Protein AF-A0A133V991-F1 (afdb_monomer_lite)

Sequence (229 aa):
MLETLQKKKSTSILLALLEDSRHVRELQSEVGGSASTIGSRIREMKEKGLVSEETEKNWPYKKIIKLTNRGRDVAEVLSGLSGFARKRKITLMSFKERMKWPLVLVHRLKEVDGATRMQKLLFLLKRKFGVEVPYNFSPYKYGPFCKNLARDMACLVTAGLTDNTEESYILTSEGEEMAEEIFENLSKKVREAIGSLEKFNKMELRRLLNLVYTQFPEESKGSREIPNR

Structure (mmCIF, N/CA/C/O backbone):
data_AF-A0A133V991-F1
#
_entry.id   AF-A0A133V991-F1
#
loop_
_atom_site.group_PDB
_atom_site.id
_atom_site.type_symbol
_atom_site.label_atom_id
_atom_site.label_alt_id
_atom_site.label_comp_id
_atom_site.label_asym_id
_atom_site.label_entity_id
_atom_site.label_seq_id
_atom_site.pdbx_PDB_ins_code
_atom_site.Cartn_x
_atom_site.Cartn_y
_atom_site.Cartn_z
_atom_site.occupancy
_atom_site.B_iso_or_equiv
_atom_site.auth_seq_id
_atom_site.auth_comp_id
_atom_site.auth_asym_id
_atom_site.auth_atom_id
_atom_site.pdbx_PDB_model_num
ATOM 1 N N . MET A 1 1 ? -12.248 12.935 29.992 1.00 61.69 1 MET A N 1
ATOM 2 C CA . MET A 1 1 ? -12.881 12.231 28.851 1.00 61.69 1 MET A CA 1
ATOM 3 C C . MET A 1 1 ? -11.829 11.876 27.811 1.00 61.69 1 MET A C 1
ATOM 5 O O . MET A 1 1 ? -11.622 10.693 27.595 1.00 61.69 1 MET A O 1
ATOM 9 N N . LEU A 1 2 ? -11.122 12.863 27.247 1.00 67.75 2 LEU A N 1
ATOM 10 C CA . LEU A 1 2 ? -9.995 12.646 26.325 1.00 67.75 2 LEU A CA 1
ATOM 11 C C . LEU A 1 2 ? -8.941 11.671 26.875 1.00 67.75 2 LEU A C 1
ATOM 13 O O . LEU A 1 2 ? -8.594 10.716 26.191 1.00 67.75 2 LEU A O 1
ATOM 17 N N . GLU A 1 3 ? -8.541 11.821 28.139 1.00 73.12 3 GLU A N 1
ATOM 18 C CA . GLU A 1 3 ? -7.593 10.905 28.800 1.00 73.12 3 GLU A CA 1
ATOM 19 C C . GLU A 1 3 ? -8.062 9.442 28.820 1.00 73.12 3 GLU A C 1
ATOM 21 O O . GLU A 1 3 ? -7.260 8.525 28.680 1.00 73.12 3 GLU A O 1
ATOM 26 N N . THR A 1 4 ? -9.368 9.196 28.974 1.00 76.38 4 THR A N 1
ATOM 27 C CA . THR A 1 4 ? -9.929 7.837 28.955 1.00 76.38 4 THR A CA 1
ATOM 28 C C . THR A 1 4 ? -9.876 7.252 27.545 1.00 76.38 4 THR A C 1
ATOM 30 O O . THR A 1 4 ? -9.588 6.068 27.393 1.00 76.38 4 THR A O 1
ATOM 33 N N . LEU A 1 5 ? -10.117 8.071 26.515 1.00 76.12 5 LEU A N 1
ATOM 34 C CA . LEU A 1 5 ? -10.132 7.657 25.107 1.00 76.12 5 LEU A CA 1
ATOM 35 C C . LEU A 1 5 ? -8.729 7.448 24.522 1.00 76.12 5 LEU A C 1
ATOM 37 O O . LEU A 1 5 ? -8.557 6.577 23.678 1.00 76.12 5 LEU A O 1
ATOM 41 N N . GLN A 1 6 ? -7.725 8.191 24.992 1.00 74.69 6 GLN A N 1
ATOM 42 C CA . GLN A 1 6 ? -6.326 8.029 24.572 1.00 74.69 6 GLN A CA 1
ATOM 43 C C . GLN A 1 6 ? -5.698 6.721 25.072 1.00 74.69 6 GLN A C 1
ATOM 45 O O . GLN A 1 6 ? -4.700 6.248 24.528 1.00 74.69 6 GLN A O 1
ATOM 50 N N . LYS A 1 7 ? -6.276 6.106 26.108 1.00 75.19 7 LYS A N 1
ATOM 51 C CA . LYS A 1 7 ? -5.784 4.836 26.633 1.00 75.19 7 LYS A CA 1
ATOM 52 C C . LYS A 1 7 ? -6.048 3.705 25.643 1.00 75.19 7 LYS A C 1
ATOM 54 O O . LYS A 1 7 ? -7.152 3.535 25.122 1.00 75.19 7 LYS A O 1
ATOM 59 N N . LYS A 1 8 ? -5.028 2.865 25.449 1.00 73.38 8 LYS A N 1
ATOM 60 C CA . LYS A 1 8 ? -5.094 1.678 24.588 1.00 73.38 8 LYS A CA 1
ATOM 61 C C . LYS A 1 8 ? -6.348 0.852 24.910 1.00 73.38 8 LYS A C 1
ATOM 63 O O . LYS A 1 8 ? -6.655 0.630 26.085 1.00 73.38 8 LYS A O 1
ATOM 68 N N . LYS A 1 9 ? -7.026 0.389 23.853 1.00 79.19 9 LYS A N 1
ATOM 69 C CA . LYS A 1 9 ? -8.272 -0.406 23.858 1.00 79.19 9 LYS A CA 1
ATOM 70 C C . LYS A 1 9 ? -9.560 0.339 24.230 1.00 79.19 9 LYS A C 1
ATOM 72 O O . LYS A 1 9 ? -10.631 -0.227 24.034 1.00 79.19 9 LYS A O 1
ATOM 77 N N . SER A 1 10 ? -9.503 1.594 24.682 1.00 84.56 10 SER A N 1
ATOM 78 C CA . SER A 1 10 ? -10.716 2.334 25.046 1.00 84.56 10 SER A CA 1
ATOM 79 C C . SER A 1 10 ? -11.622 2.638 23.850 1.00 84.56 10 SER A C 1
ATOM 81 O O . SER A 1 10 ? -12.827 2.407 23.901 1.00 84.56 10 SER A O 1
ATOM 83 N N . THR A 1 11 ? -11.051 3.122 22.749 1.00 84.31 11 THR A N 1
ATOM 84 C CA . THR A 1 11 ? -11.808 3.408 21.521 1.00 84.31 11 THR A CA 1
ATOM 85 C C . THR A 1 11 ? -12.383 2.135 20.906 1.00 84.31 11 THR A C 1
ATOM 87 O O . THR A 1 11 ? -13.547 2.115 20.525 1.00 84.31 11 THR A O 1
ATOM 90 N N . SER A 1 12 ? -11.609 1.047 20.892 1.00 79.12 12 SER A N 1
ATOM 91 C CA . SER A 1 12 ? -12.047 -0.262 20.394 1.00 79.12 12 SER A CA 1
ATOM 92 C C . SER A 1 12 ? -13.262 -0.806 21.152 1.00 79.12 12 SER A C 1
ATOM 94 O O . SER A 1 12 ? -14.176 -1.326 20.524 1.00 79.12 12 SER A O 1
ATOM 96 N N . ILE A 1 13 ? -13.305 -0.648 22.481 1.00 87.06 13 ILE A N 1
ATOM 97 C CA . ILE A 1 13 ? -14.459 -1.048 23.304 1.00 87.06 13 ILE A CA 1
ATOM 98 C C . ILE A 1 13 ? -15.713 -0.252 22.925 1.00 87.06 13 ILE A C 1
ATOM 100 O O . ILE A 1 13 ? -16.771 -0.844 22.739 1.00 87.06 13 ILE A O 1
ATOM 104 N N . LEU A 1 14 ? -15.607 1.075 22.799 1.00 87.62 14 LEU A N 1
ATOM 105 C CA . LEU A 1 14 ? -16.760 1.919 22.461 1.00 87.62 14 LEU A CA 1
ATOM 106 C C . LEU A 1 14 ? -17.298 1.620 21.059 1.00 87.62 14 LEU A C 1
ATOM 108 O O . LEU A 1 14 ? -18.509 1.589 20.872 1.00 87.62 14 LEU A O 1
ATOM 112 N N . LEU A 1 15 ? -16.409 1.355 20.098 1.00 83.06 15 LEU A N 1
ATOM 113 C CA . LEU A 1 15 ? -16.797 0.970 18.741 1.00 83.06 15 LEU A CA 1
ATOM 114 C C . LEU A 1 15 ? -17.468 -0.412 18.699 1.00 83.06 15 LEU A C 1
ATOM 116 O O . LEU A 1 15 ? -18.459 -0.569 17.996 1.00 83.06 15 LEU A O 1
ATOM 120 N N . ALA A 1 16 ? -16.986 -1.392 19.471 1.00 82.00 16 ALA A N 1
ATOM 121 C CA . ALA A 1 16 ? -17.595 -2.727 19.540 1.00 82.00 16 ALA A CA 1
ATOM 122 C C . ALA A 1 16 ? -19.007 -2.714 20.161 1.00 82.00 16 ALA A C 1
ATOM 124 O O . ALA A 1 16 ? -19.859 -3.530 19.809 1.00 82.00 16 ALA A O 1
ATOM 125 N N . LEU A 1 17 ? -19.264 -1.769 21.072 1.00 86.31 17 LEU A N 1
ATOM 126 C CA . LEU A 1 17 ? -20.567 -1.573 21.714 1.00 86.31 17 LEU A CA 1
ATOM 127 C C . LEU A 1 17 ? -21.528 -0.682 20.905 1.00 86.31 17 LEU A C 1
ATOM 129 O O . LEU A 1 17 ? -22.665 -0.481 21.333 1.00 86.31 17 LEU A O 1
ATOM 133 N N . LEU A 1 18 ? -21.081 -0.117 19.774 1.00 81.62 18 LEU A N 1
ATOM 134 C CA . LEU A 1 18 ? -21.933 0.681 18.887 1.00 81.62 18 LEU A CA 1
ATOM 135 C C . LEU A 1 18 ? -22.928 -0.198 18.120 1.00 81.62 18 LEU A C 1
ATOM 137 O O . LEU A 1 18 ? -24.040 0.246 17.850 1.00 81.62 18 LEU A O 1
ATOM 141 N N . GLU A 1 19 ? -22.520 -1.427 17.788 1.00 67.50 19 GLU A N 1
ATOM 142 C CA . GLU A 1 19 ? -23.343 -2.399 17.063 1.00 67.50 19 GLU A CA 1
ATOM 143 C C . GLU A 1 19 ? -24.403 -3.024 17.975 1.00 67.50 19 GLU A C 1
ATOM 145 O O . GLU A 1 19 ? -25.574 -2.992 17.625 1.00 67.50 19 GLU A O 1
ATOM 150 N N . ASP A 1 20 ? -24.011 -3.516 19.158 1.00 74.25 20 ASP A N 1
ATOM 151 C CA . ASP A 1 20 ? -24.922 -4.136 20.125 1.00 74.25 20 ASP A CA 1
ATOM 152 C C . ASP A 1 20 ? -24.347 -4.143 21.551 1.00 74.25 20 ASP A C 1
ATOM 154 O O . ASP A 1 20 ? -23.145 -3.973 21.775 1.00 74.25 20 ASP A O 1
ATOM 158 N N . SER A 1 21 ? -25.212 -4.381 22.542 1.00 83.00 21 SER A N 1
ATOM 159 C CA . SER A 1 21 ? -24.785 -4.672 23.915 1.00 83.00 21 SER A CA 1
ATOM 160 C C . SER A 1 21 ? -24.075 -6.019 23.998 1.00 83.00 21 SER A C 1
ATOM 162 O O . SER A 1 21 ? -24.558 -6.990 23.420 1.00 83.00 21 SER A O 1
ATOM 164 N N . ARG A 1 22 ? -22.978 -6.116 24.760 1.00 84.31 22 ARG A N 1
ATOM 165 C CA . ARG A 1 22 ? -22.153 -7.338 24.790 1.00 84.31 22 ARG A CA 1
ATOM 166 C C . ARG A 1 22 ? -21.785 -7.792 26.190 1.00 84.31 22 ARG A C 1
ATOM 168 O O . ARG A 1 22 ? -21.668 -6.984 27.118 1.00 84.31 22 ARG A O 1
ATOM 175 N N . HIS A 1 23 ? -21.526 -9.091 26.334 1.00 86.06 23 HIS A N 1
ATOM 176 C CA . HIS A 1 23 ? -20.917 -9.617 27.548 1.00 86.06 23 HIS A CA 1
ATOM 177 C C . HIS A 1 23 ? -19.443 -9.224 27.644 1.00 86.06 23 HIS A C 1
ATOM 179 O O . HIS A 1 23 ? -18.726 -9.165 26.648 1.00 86.06 23 HIS A O 1
ATOM 185 N N . VAL A 1 24 ? -18.942 -9.046 28.871 1.00 84.06 24 VAL A N 1
ATOM 186 C CA . VAL A 1 24 ? -17.532 -8.669 29.107 1.00 84.06 24 VAL A CA 1
ATOM 187 C C . VAL A 1 24 ? -16.547 -9.644 28.444 1.00 84.06 24 VAL A C 1
ATOM 189 O O . VAL A 1 24 ? -15.514 -9.218 27.934 1.00 84.06 24 VAL A O 1
ATOM 192 N N . ARG A 1 25 ? -16.864 -10.946 28.420 1.00 82.19 25 ARG A N 1
ATOM 193 C CA . ARG A 1 25 ? -16.018 -11.970 27.780 1.00 82.19 25 ARG A CA 1
ATOM 194 C C . ARG A 1 25 ? -16.001 -11.857 26.257 1.00 82.19 25 ARG A C 1
ATOM 196 O O . ARG A 1 25 ? -14.938 -11.968 25.659 1.00 82.19 25 ARG A O 1
ATOM 203 N N . GLU A 1 26 ? -17.152 -11.608 25.643 1.00 83.75 26 GLU A N 1
ATOM 204 C CA . GLU A 1 26 ? -17.262 -11.407 24.192 1.00 83.75 26 GLU A CA 1
ATOM 205 C C . GLU A 1 26 ? -16.520 -10.138 23.777 1.00 83.75 26 GLU A C 1
ATOM 207 O O . GLU A 1 26 ? -15.708 -10.159 22.857 1.00 83.75 26 GLU A O 1
ATOM 212 N N . LEU A 1 27 ? -16.710 -9.064 24.546 1.00 83.19 27 LEU A N 1
ATOM 213 C CA . LEU A 1 27 ? -16.020 -7.798 24.349 1.00 83.19 27 LEU A CA 1
ATOM 214 C C . LEU A 1 27 ? -14.496 -7.955 24.478 1.00 83.19 27 LEU A C 1
ATOM 216 O O . LEU A 1 27 ? -13.747 -7.384 23.691 1.00 83.19 27 LEU A O 1
ATOM 220 N N . GLN A 1 28 ? -14.019 -8.758 25.436 1.00 82.62 28 GLN A N 1
ATOM 221 C CA . GLN A 1 28 ? -12.597 -9.086 25.553 1.00 82.62 28 GLN A CA 1
ATOM 222 C C . GLN A 1 28 ? -12.092 -9.870 24.334 1.00 82.62 28 GLN A C 1
ATOM 224 O O . GLN A 1 28 ? -11.007 -9.564 23.840 1.00 82.62 28 GLN A O 1
ATOM 229 N N . SER A 1 29 ? -12.848 -10.868 23.868 1.00 78.69 29 SER A N 1
ATOM 230 C CA . SER A 1 29 ? -12.466 -11.700 22.722 1.00 78.69 29 SER A CA 1
ATOM 231 C C . SER A 1 29 ? -12.320 -10.881 21.441 1.00 78.69 29 SER A C 1
ATOM 233 O O . SER A 1 29 ? -11.413 -11.135 20.658 1.00 78.69 29 SER A O 1
ATOM 235 N N . GLU A 1 30 ? -13.191 -9.894 21.236 1.00 76.06 30 GLU A N 1
ATOM 236 C CA . GLU A 1 30 ? -13.167 -9.036 20.051 1.00 76.06 30 GLU A CA 1
ATOM 237 C C . GLU A 1 30 ? -12.094 -7.946 20.130 1.00 76.06 30 GLU A C 1
ATOM 239 O O . GLU A 1 30 ? -11.336 -7.728 19.188 1.00 76.06 30 GLU A O 1
ATOM 244 N N . VAL A 1 31 ? -12.002 -7.255 21.268 1.00 78.00 31 VAL A N 1
ATOM 245 C CA . VAL A 1 31 ? -11.068 -6.132 21.429 1.00 78.00 31 VAL A CA 1
ATOM 246 C C . VAL A 1 31 ? -9.624 -6.617 21.615 1.00 78.00 31 VAL A C 1
ATOM 248 O O . VAL A 1 31 ? -8.668 -5.922 21.243 1.00 78.00 31 VAL A O 1
ATOM 251 N N . GLY A 1 32 ? -9.451 -7.799 22.209 1.00 71.25 32 GLY A N 1
ATOM 252 C CA . GLY A 1 32 ? -8.166 -8.374 22.585 1.00 71.25 32 GLY A CA 1
ATOM 253 C C . GLY A 1 32 ? -7.494 -7.655 23.764 1.00 71.25 32 GLY A C 1
ATOM 254 O O . GLY A 1 32 ? -7.611 -6.442 23.955 1.00 71.25 32 GLY A O 1
ATOM 255 N N . GLY A 1 33 ? -6.722 -8.406 24.549 1.00 78.06 33 GLY A N 1
ATOM 256 C CA . GLY A 1 33 ? -6.005 -7.917 25.731 1.00 78.06 33 GLY A CA 1
ATOM 257 C C . GLY A 1 33 ? -6.343 -8.702 26.999 1.00 78.06 33 GLY A C 1
ATOM 258 O O . GLY A 1 33 ? -7.193 -9.596 27.001 1.00 78.06 33 GLY A O 1
ATOM 259 N N . SER A 1 34 ? -5.658 -8.374 28.098 1.00 82.56 34 SER A N 1
ATOM 260 C CA . SER A 1 34 ? -5.924 -9.028 29.380 1.00 82.56 34 SER A CA 1
ATOM 261 C C . SER A 1 34 ? -7.309 -8.648 29.910 1.00 82.56 34 SER A C 1
ATOM 263 O O . SER A 1 34 ? -7.743 -7.497 29.792 1.00 82.56 34 SER A O 1
ATOM 265 N N . ALA A 1 35 ? -7.979 -9.598 30.567 1.00 82.69 35 ALA A N 1
ATOM 266 C CA . ALA A 1 35 ? -9.271 -9.362 31.213 1.00 82.69 35 ALA A CA 1
ATOM 267 C C . ALA A 1 35 ? -9.203 -8.203 32.227 1.00 82.69 35 ALA A C 1
ATOM 269 O O . ALA A 1 35 ? -10.140 -7.414 32.337 1.00 82.69 35 ALA A O 1
ATOM 270 N N . SER A 1 36 ? -8.064 -8.051 32.914 1.00 79.06 36 SER A N 1
ATOM 271 C CA . SER A 1 36 ? -7.804 -6.941 33.836 1.00 79.06 36 SER A CA 1
ATOM 272 C C . SER A 1 36 ? -7.777 -5.579 33.136 1.00 79.06 36 SER A C 1
ATOM 274 O O . SER A 1 36 ? -8.358 -4.622 33.648 1.00 79.06 36 SER A O 1
ATOM 276 N N . THR A 1 37 ? -7.168 -5.488 31.948 1.00 82.44 37 THR A N 1
ATOM 277 C CA . THR A 1 37 ? -7.107 -4.242 31.171 1.00 82.44 37 THR A CA 1
ATOM 278 C C . THR A 1 37 ? -8.497 -3.847 30.691 1.00 82.44 37 THR A C 1
ATOM 280 O O . THR A 1 37 ? -8.921 -2.715 30.914 1.00 82.44 37 THR A O 1
ATOM 283 N N . ILE A 1 38 ? -9.234 -4.785 30.090 1.00 87.69 38 ILE A N 1
ATOM 284 C CA . ILE A 1 38 ? -10.600 -4.536 29.609 1.00 87.69 38 ILE A CA 1
ATOM 285 C C . ILE A 1 38 ? -11.517 -4.147 30.774 1.00 87.69 38 ILE A C 1
ATOM 287 O O . ILE A 1 38 ? -12.211 -3.135 30.698 1.00 87.69 38 ILE A O 1
ATOM 291 N N . GLY A 1 39 ? -11.453 -4.877 31.891 1.00 87.62 39 GLY A N 1
ATOM 292 C CA . GLY A 1 39 ? -12.225 -4.565 33.094 1.00 87.62 39 GLY A CA 1
ATOM 293 C C . GLY A 1 39 ? -11.923 -3.174 33.665 1.00 87.62 39 GLY A C 1
ATOM 294 O O . GLY A 1 39 ? -12.847 -2.455 34.043 1.00 87.62 39 GLY A O 1
ATOM 295 N N . SER A 1 40 ? -10.651 -2.760 33.681 1.00 87.31 40 SER A N 1
ATOM 296 C CA . SER A 1 40 ? -10.256 -1.407 34.091 1.00 87.31 40 SER A CA 1
ATOM 297 C C . SER A 1 40 ? -10.833 -0.339 33.157 1.00 87.31 40 SER A C 1
ATOM 299 O O . SER A 1 40 ? -11.391 0.641 33.645 1.00 87.31 40 SER A O 1
ATOM 301 N N . ARG A 1 41 ? -10.791 -0.541 31.831 1.00 91.44 41 ARG A N 1
ATOM 302 C CA . ARG A 1 41 ? -11.366 0.415 30.866 1.00 91.44 41 ARG A CA 1
ATOM 303 C C . ARG A 1 41 ? -12.876 0.539 30.984 1.00 91.44 41 ARG A C 1
ATOM 305 O O . ARG A 1 41 ? -13.376 1.658 30.999 1.00 91.44 41 ARG A O 1
ATOM 312 N N . ILE A 1 42 ? -13.588 -0.576 31.135 1.00 92.44 42 ILE A N 1
ATOM 313 C CA . ILE A 1 42 ? -15.044 -0.565 31.339 1.00 92.44 42 ILE A CA 1
ATOM 314 C C . ILE A 1 42 ? -15.395 0.229 32.600 1.00 92.44 42 ILE A C 1
ATOM 316 O O . ILE A 1 42 ? -16.308 1.051 32.569 1.00 92.44 42 ILE A O 1
ATOM 320 N N . ARG A 1 43 ? -14.649 0.034 33.697 1.00 92.31 43 ARG A N 1
ATOM 321 C CA . ARG A 1 43 ? -14.867 0.776 34.946 1.00 92.31 43 ARG A CA 1
ATOM 322 C C . ARG A 1 43 ? -14.662 2.278 34.761 1.00 92.31 43 ARG A C 1
ATOM 324 O O . ARG A 1 43 ? -15.547 3.050 35.109 1.00 92.31 43 ARG A O 1
ATOM 331 N N . GLU A 1 44 ? -13.551 2.682 34.149 1.00 92.12 44 GLU A N 1
ATOM 332 C CA . GLU A 1 44 ? -13.274 4.094 33.860 1.00 92.12 44 GLU A CA 1
ATOM 333 C C . GLU A 1 44 ? -14.361 4.717 32.965 1.00 92.12 44 GLU A C 1
ATOM 335 O O . GLU A 1 44 ? -14.813 5.836 33.197 1.00 92.12 44 GLU A O 1
ATOM 340 N N . MET A 1 45 ? -14.819 3.993 31.942 1.00 93.62 45 MET A N 1
ATOM 341 C CA . MET A 1 45 ? -15.895 4.453 31.061 1.00 93.62 45 MET A CA 1
ATOM 342 C C . MET A 1 45 ? -17.228 4.576 31.795 1.00 93.62 45 MET A C 1
ATOM 344 O O . MET A 1 45 ? -17.973 5.520 31.536 1.00 93.62 45 MET A O 1
ATOM 348 N N . LYS A 1 46 ? -17.518 3.655 32.719 1.00 94.25 46 LYS A N 1
ATOM 349 C CA . LYS A 1 46 ? -18.712 3.693 33.567 1.00 94.25 46 LYS A CA 1
ATOM 350 C C . LYS A 1 46 ? -18.684 4.915 34.482 1.00 94.25 46 LYS A C 1
ATOM 352 O O . LYS A 1 46 ? -19.656 5.659 34.528 1.00 94.25 46 LYS A O 1
ATOM 357 N N . GLU A 1 47 ? -17.547 5.186 35.122 1.00 93.75 47 GLU A N 1
ATOM 358 C CA . GLU A 1 47 ? -17.333 6.382 35.953 1.00 93.75 47 GLU A CA 1
ATOM 359 C C . GLU A 1 47 ? -17.492 7.687 35.161 1.00 93.75 47 GLU A C 1
ATOM 361 O O . GLU A 1 47 ? -17.981 8.685 35.685 1.00 93.75 47 GLU A O 1
ATOM 366 N N . LYS A 1 48 ? -17.112 7.696 33.878 1.00 91.94 48 LYS A N 1
ATOM 367 C CA . LYS A 1 48 ? -17.312 8.848 32.981 1.00 91.94 48 LYS A CA 1
ATOM 368 C C . LYS A 1 48 ? -18.700 8.891 32.328 1.00 91.94 48 LYS A C 1
ATOM 370 O O . LYS A 1 48 ? -18.964 9.807 31.546 1.00 91.94 48 LYS A O 1
ATOM 375 N N . GLY A 1 49 ? -19.575 7.933 32.636 1.00 93.44 49 GLY A N 1
ATOM 376 C CA . GLY A 1 49 ? -20.933 7.851 32.102 1.00 93.44 49 GLY A CA 1
ATOM 377 C C . GLY A 1 49 ? -21.000 7.526 30.608 1.00 93.44 49 GLY A C 1
ATOM 378 O O . GLY A 1 49 ? -21.958 7.924 29.953 1.00 93.44 49 GLY A O 1
ATOM 379 N N . LEU A 1 50 ? -19.986 6.854 30.054 1.00 93.50 50 LEU A N 1
ATOM 380 C CA . LEU A 1 50 ? -19.950 6.409 28.654 1.00 93.50 50 LEU A CA 1
ATOM 381 C C . LEU A 1 50 ? -20.585 5.023 28.473 1.00 93.50 50 LEU A C 1
ATOM 383 O O . LEU A 1 50 ? -21.162 4.742 27.428 1.00 93.50 50 LEU A O 1
ATOM 387 N N . VAL A 1 51 ? -20.508 4.163 29.489 1.00 95.06 51 VAL A N 1
ATOM 388 C CA . VAL A 1 51 ? -21.124 2.828 29.467 1.00 95.06 51 VAL A CA 1
ATOM 389 C C . VAL A 1 51 ? -21.950 2.582 30.725 1.00 95.06 51 VAL A C 1
ATOM 391 O O . VAL A 1 51 ? -21.636 3.106 31.794 1.00 95.06 51 VAL A O 1
ATOM 394 N N . SER A 1 52 ? -22.987 1.763 30.602 1.00 92.50 52 SER A N 1
ATOM 395 C CA . SER A 1 52 ? -23.718 1.163 31.714 1.00 92.50 52 SER A CA 1
ATOM 396 C C . SER A 1 52 ? -23.433 -0.338 31.787 1.00 92.50 52 SER A C 1
ATOM 398 O O . SER A 1 52 ? -23.007 -0.967 30.818 1.00 92.50 52 SER A O 1
ATOM 400 N N . GLU A 1 53 ? -23.628 -0.904 32.973 1.00 91.44 53 GLU A N 1
ATOM 401 C CA . GLU A 1 53 ? -23.447 -2.327 33.249 1.00 91.44 53 GLU A CA 1
ATOM 402 C C . GLU A 1 53 ? -24.736 -2.848 33.873 1.00 91.44 53 GLU A C 1
ATOM 404 O O . GLU A 1 53 ? -25.173 -2.339 34.907 1.00 91.44 53 GLU A O 1
ATOM 409 N N . GLU A 1 54 ? -25.319 -3.861 33.248 1.00 87.31 54 GLU A N 1
ATOM 410 C CA . GLU A 1 54 ? -26.473 -4.594 33.752 1.00 87.31 54 GLU A CA 1
ATOM 411 C C . GLU A 1 54 ? -26.051 -6.032 34.057 1.00 87.31 54 GLU A C 1
ATOM 413 O O . GLU A 1 54 ? -25.239 -6.620 33.343 1.00 87.31 54 GLU A O 1
ATOM 418 N N . THR A 1 55 ? -26.603 -6.612 35.118 1.00 81.81 55 THR A N 1
ATOM 419 C CA . THR A 1 55 ? -26.404 -8.029 35.435 1.00 81.81 55 THR A CA 1
ATOM 420 C C . THR A 1 55 ? -27.656 -8.785 35.025 1.00 81.81 55 THR A C 1
ATOM 422 O O . THR A 1 55 ? -28.761 -8.407 35.421 1.00 81.81 55 THR A O 1
ATOM 425 N N . GLU A 1 56 ? -27.500 -9.854 34.247 1.00 78.62 56 GLU A N 1
ATOM 426 C CA . GLU A 1 56 ? -28.607 -10.761 33.957 1.00 78.62 56 GLU A CA 1
ATOM 427 C C . GLU A 1 56 ? -29.189 -11.314 35.257 1.00 78.62 56 GLU A C 1
ATOM 429 O O . GLU A 1 56 ? -28.456 -11.694 36.168 1.00 78.62 56 GLU A O 1
ATOM 434 N N . LYS A 1 57 ? -30.520 -11.371 35.341 1.00 73.12 57 LYS A N 1
ATOM 435 C CA . LYS A 1 57 ? -31.226 -11.905 36.516 1.00 73.12 57 LYS A CA 1
ATOM 436 C C . LYS A 1 57 ? -31.122 -13.427 36.620 1.00 73.12 57 LYS A C 1
ATOM 438 O O . LYS A 1 57 ? -31.304 -13.976 37.702 1.00 73.12 57 LYS A O 1
ATOM 443 N N . ASN A 1 58 ? -30.832 -14.090 35.503 1.00 74.75 58 ASN A N 1
ATOM 444 C CA . ASN A 1 58 ? -30.796 -15.539 35.410 1.00 74.75 58 ASN A CA 1
ATOM 445 C C . ASN A 1 58 ? -29.372 -16.046 35.598 1.00 74.75 58 ASN A C 1
ATOM 447 O O . ASN A 1 58 ? -28.408 -15.485 35.079 1.00 74.75 58 ASN A O 1
ATOM 451 N N . TRP A 1 59 ? -29.256 -17.126 36.356 1.00 67.81 59 TRP A N 1
ATOM 452 C CA . TRP A 1 59 ? -27.986 -17.790 36.573 1.00 67.81 59 TRP A CA 1
ATOM 453 C C . TRP A 1 59 ? -27.551 -18.553 35.301 1.00 67.81 59 TRP A C 1
ATOM 455 O O . TRP A 1 59 ? -28.401 -19.188 34.674 1.00 67.81 59 TRP A O 1
ATOM 465 N N . PRO A 1 60 ? -26.255 -18.551 34.923 1.00 66.00 60 PRO A N 1
ATOM 466 C CA . PRO A 1 60 ? -25.140 -17.862 35.576 1.00 66.00 60 PRO A CA 1
ATOM 467 C C . PRO A 1 60 ? -25.169 -16.352 35.317 1.00 66.00 60 PRO A C 1
ATOM 469 O O . PRO A 1 60 ? -25.290 -15.925 34.176 1.00 66.00 60 PRO A O 1
ATOM 472 N N . TYR A 1 61 ? -24.996 -15.548 36.371 1.00 75.06 61 TYR A N 1
ATOM 473 C CA . TYR A 1 61 ? -25.066 -14.087 36.289 1.00 75.06 61 TYR A CA 1
ATOM 474 C C . TYR A 1 61 ? -24.012 -13.530 35.327 1.00 75.06 61 TYR A C 1
ATOM 476 O O . TYR A 1 61 ? -22.814 -13.514 35.633 1.00 75.06 61 TYR A O 1
ATOM 484 N N . LYS A 1 62 ? -24.450 -13.043 34.164 1.00 78.75 62 LYS A N 1
ATOM 485 C CA . LYS A 1 62 ? -23.570 -12.387 33.197 1.00 78.75 62 LYS A CA 1
ATOM 486 C C . LYS A 1 62 ? -23.718 -10.877 33.269 1.00 78.75 62 LYS A C 1
ATOM 488 O O . LYS A 1 62 ? -24.817 -10.342 33.373 1.00 78.75 62 LYS A O 1
ATOM 493 N N . LYS A 1 63 ? -22.584 -10.186 33.174 1.00 84.06 63 LYS A N 1
ATOM 494 C CA . LYS A 1 63 ? -22.521 -8.727 33.060 1.00 84.06 63 LYS A CA 1
ATOM 495 C C . LYS A 1 63 ? -22.634 -8.340 31.591 1.00 84.06 63 LYS A C 1
ATOM 497 O O . LYS A 1 63 ? -21.808 -8.776 30.783 1.00 84.06 63 LYS A O 1
ATOM 502 N N . ILE A 1 64 ? -23.644 -7.546 31.267 1.00 88.94 64 ILE A N 1
ATOM 503 C CA . ILE A 1 64 ? -23.886 -6.952 29.955 1.00 88.94 64 ILE A CA 1
ATOM 504 C C . ILE A 1 64 ? -23.459 -5.492 30.024 1.00 88.94 64 ILE A C 1
ATOM 506 O O . ILE A 1 64 ? -23.885 -4.753 30.912 1.00 88.94 64 ILE A O 1
ATOM 510 N N . ILE A 1 65 ? -22.619 -5.079 29.083 1.00 93.50 65 ILE A N 1
ATOM 511 C CA . ILE A 1 65 ? -22.186 -3.692 28.942 1.00 93.50 65 ILE A CA 1
ATOM 512 C C . ILE A 1 65 ? -22.970 -3.047 27.802 1.00 93.50 65 ILE A C 1
ATOM 514 O O . ILE A 1 65 ? -23.116 -3.644 26.733 1.00 93.50 65 ILE A O 1
ATOM 518 N N . LYS A 1 66 ? -23.469 -1.830 28.030 1.00 93.06 66 LYS A N 1
ATOM 519 C CA . LYS A 1 66 ? -24.198 -1.031 27.035 1.00 93.06 66 LYS A CA 1
ATOM 520 C C . LYS A 1 66 ? -23.616 0.373 26.946 1.00 93.06 66 LYS A C 1
ATOM 522 O O . LYS A 1 66 ? -23.105 0.892 27.936 1.00 93.06 66 LYS A O 1
ATOM 527 N N . LEU A 1 67 ? -23.716 1.010 25.781 1.00 92.06 67 LEU A N 1
ATOM 528 C CA . LEU A 1 67 ? -23.466 2.448 25.673 1.00 92.06 67 LEU A CA 1
ATOM 529 C C . LEU A 1 67 ? -24.597 3.224 26.354 1.00 92.06 67 LEU A C 1
ATOM 531 O O . LEU A 1 67 ? -25.770 2.870 26.238 1.00 92.06 67 LEU A O 1
ATOM 535 N N . THR A 1 68 ? -24.245 4.308 27.039 1.00 94.31 68 THR A N 1
ATOM 536 C CA . THR A 1 68 ? -25.217 5.350 27.401 1.00 94.31 68 THR A CA 1
ATOM 537 C C . THR A 1 68 ? -25.512 6.225 26.177 1.00 94.31 68 THR A C 1
ATOM 539 O O . THR A 1 68 ? -24.784 6.149 25.189 1.00 94.31 68 THR A O 1
ATOM 542 N N . ASN A 1 69 ? -26.508 7.118 26.244 1.00 90.19 69 ASN A N 1
ATOM 543 C CA . ASN A 1 69 ? -26.749 8.101 25.171 1.00 90.19 69 ASN A CA 1
ATOM 544 C C . ASN A 1 69 ? -25.472 8.894 24.846 1.00 90.19 69 ASN A C 1
ATOM 546 O O . ASN A 1 69 ? -25.026 8.929 23.707 1.00 90.19 69 ASN A O 1
ATOM 550 N N . ARG A 1 70 ? -24.795 9.397 25.886 1.00 89.50 70 ARG A N 1
ATOM 551 C CA . ARG A 1 70 ? -23.515 10.104 25.756 1.00 89.50 70 ARG A CA 1
ATOM 552 C C . ARG A 1 70 ? -22.408 9.218 25.179 1.00 89.50 70 ARG A C 1
ATOM 554 O O . ARG A 1 70 ? -21.574 9.686 24.411 1.00 89.50 70 ARG A O 1
ATOM 561 N N . GLY A 1 71 ? -22.357 7.952 25.590 1.00 90.50 71 GLY A N 1
ATOM 562 C CA . GLY A 1 71 ? -21.417 6.975 25.051 1.00 90.50 71 GLY A CA 1
ATOM 563 C C . GLY A 1 71 ? -21.631 6.718 23.567 1.00 90.50 71 GLY A C 1
ATOM 564 O O . GLY A 1 71 ? -20.652 6.621 22.833 1.00 90.50 71 GLY A O 1
ATOM 565 N N . ARG A 1 72 ? -22.895 6.656 23.135 1.00 87.38 72 ARG A N 1
ATOM 566 C CA . ARG A 1 72 ? -23.285 6.507 21.735 1.00 87.38 72 ARG A CA 1
ATOM 567 C C . ARG A 1 72 ? -22.867 7.716 20.910 1.00 87.38 72 ARG A C 1
ATOM 569 O O . ARG A 1 72 ? -22.164 7.505 19.935 1.00 87.38 72 ARG A O 1
ATOM 576 N N . ASP A 1 73 ? -23.151 8.941 21.348 1.00 83.56 73 ASP A N 1
ATOM 577 C CA . ASP A 1 73 ? -22.722 10.155 20.629 1.00 83.56 73 ASP A CA 1
ATOM 578 C C . ASP A 1 73 ? -21.196 10.176 20.416 1.00 83.56 73 ASP A C 1
ATOM 580 O O . ASP A 1 73 ? -20.688 10.440 19.326 1.00 83.56 73 ASP A O 1
ATOM 584 N N . VAL A 1 74 ? -20.435 9.832 21.462 1.00 86.56 74 VAL A N 1
ATOM 585 C CA . VAL A 1 74 ? -18.970 9.739 21.388 1.00 86.56 74 VAL A CA 1
ATOM 586 C C . VAL A 1 74 ? -18.534 8.606 20.458 1.00 86.56 74 VAL A C 1
ATOM 588 O O . VAL A 1 74 ? -17.615 8.796 19.665 1.00 86.56 74 VAL A O 1
ATOM 591 N N . ALA A 1 75 ? -19.170 7.437 20.536 1.00 84.25 75 ALA A N 1
ATOM 592 C CA . ALA A 1 75 ? -18.870 6.298 19.676 1.00 84.25 75 ALA A CA 1
ATOM 593 C C . ALA A 1 75 ? -19.232 6.566 18.207 1.00 84.25 75 ALA A C 1
ATOM 595 O O . ALA A 1 75 ? -18.504 6.114 17.334 1.00 84.25 75 ALA A O 1
ATOM 596 N N . GLU A 1 76 ? -20.279 7.338 17.920 1.00 78.31 76 GLU A N 1
ATOM 597 C CA . GLU A 1 76 ? -20.666 7.770 16.574 1.00 78.31 76 GLU A CA 1
ATOM 598 C C . GLU A 1 76 ? -19.671 8.774 15.996 1.00 78.31 76 GLU A C 1
ATOM 600 O O . GLU A 1 76 ? -19.238 8.604 14.861 1.00 78.31 76 GLU A O 1
ATOM 605 N N . VAL A 1 77 ? -19.214 9.760 16.776 1.00 80.31 77 VAL A N 1
ATOM 606 C CA . VAL A 1 77 ? -18.127 10.664 16.355 1.00 80.31 77 VAL A CA 1
ATOM 607 C C . VAL A 1 77 ? -16.839 9.874 16.122 1.00 80.31 77 VAL A C 1
ATOM 609 O O . VAL A 1 77 ? -16.193 10.017 15.080 1.00 80.31 77 VAL A O 1
ATOM 612 N N . LEU A 1 78 ? -16.490 8.977 17.051 1.00 77.88 78 LEU A N 1
ATOM 613 C CA . LEU A 1 78 ? -15.364 8.062 16.887 1.00 77.88 78 LEU A CA 1
ATOM 614 C C . LEU A 1 78 ? -15.564 7.143 15.690 1.00 77.88 78 LEU A C 1
ATOM 616 O O . LEU A 1 78 ? -14.577 6.834 15.048 1.00 77.88 78 LEU A O 1
ATOM 620 N N . SER A 1 79 ? -16.782 6.728 15.355 1.00 70.19 79 SER A N 1
ATOM 621 C CA . SER A 1 79 ? -17.109 5.928 14.174 1.00 70.19 79 SER A CA 1
ATOM 622 C C . SER A 1 79 ? -17.236 6.773 12.909 1.00 70.19 79 SER A C 1
ATOM 624 O O . SER A 1 79 ? -17.181 6.220 11.825 1.00 70.19 79 SER A O 1
ATOM 626 N N . GLY A 1 80 ? -17.365 8.091 12.974 1.00 66.50 80 GLY A N 1
ATOM 627 C CA . GLY A 1 80 ? -17.188 8.974 11.822 1.00 66.50 80 GLY A CA 1
ATOM 628 C C . GLY A 1 80 ? -15.706 9.057 11.465 1.00 66.50 80 GLY A C 1
ATOM 629 O O . GLY A 1 80 ? -15.313 8.837 10.320 1.00 66.50 80 GLY A O 1
ATOM 630 N N . LEU A 1 81 ? -14.870 9.246 12.489 1.00 64.94 81 LEU A N 1
ATOM 631 C CA . LEU A 1 81 ? -13.409 9.257 12.387 1.00 64.94 81 LEU A CA 1
ATOM 632 C C . LEU A 1 81 ? -12.828 7.862 12.069 1.00 64.94 81 LEU A C 1
ATOM 634 O O . LEU A 1 81 ? -11.959 7.725 11.216 1.00 64.94 81 LEU A O 1
ATOM 638 N N . SER A 1 82 ? -13.347 6.802 12.691 1.00 50.75 82 SER A N 1
ATOM 639 C CA . SER A 1 82 ? -12.948 5.396 12.481 1.00 50.75 82 SER A CA 1
ATOM 640 C C . SER A 1 82 ? -13.715 4.750 11.340 1.00 50.75 82 SER A C 1
ATOM 642 O O . SER A 1 82 ? -13.264 3.764 10.784 1.00 50.75 82 SER A O 1
ATOM 644 N N . GLY A 1 83 ? -14.866 5.284 10.951 1.00 47.75 83 GLY A N 1
ATOM 645 C CA . GLY A 1 83 ? -15.592 4.911 9.742 1.00 47.75 83 GLY A CA 1
ATOM 646 C C . GLY A 1 83 ? -14.885 5.429 8.508 1.00 47.75 83 GLY A C 1
ATOM 647 O O . GLY A 1 83 ? -15.032 4.821 7.462 1.00 47.75 83 GLY A O 1
ATOM 648 N N . PHE A 1 84 ? -14.029 6.445 8.629 1.00 49.28 84 PHE A N 1
ATOM 649 C CA . PHE A 1 84 ? -12.987 6.709 7.644 1.00 49.28 84 PHE A CA 1
ATOM 650 C C . PHE A 1 84 ? -11.994 5.542 7.562 1.00 49.28 84 PHE A C 1
ATOM 652 O O . PHE A 1 84 ? -11.701 5.098 6.463 1.00 49.28 84 PHE A O 1
ATOM 659 N N . ALA A 1 85 ? -11.581 4.957 8.694 1.00 45.06 85 ALA A N 1
ATOM 660 C CA . ALA A 1 85 ? -10.720 3.767 8.734 1.00 45.06 85 ALA A CA 1
ATOM 661 C C . ALA A 1 85 ? -11.436 2.462 8.304 1.00 45.06 85 ALA A C 1
ATOM 663 O O . ALA A 1 85 ? -10.829 1.613 7.665 1.00 45.06 85 ALA A O 1
ATOM 664 N N . ARG A 1 86 ? -12.739 2.292 8.582 1.00 41.78 86 ARG A N 1
ATOM 665 C CA . ARG A 1 86 ? -13.561 1.123 8.207 1.00 41.78 86 ARG A CA 1
ATOM 666 C C . ARG A 1 86 ? -14.075 1.237 6.765 1.00 41.78 86 ARG A C 1
ATOM 668 O O . ARG A 1 86 ? -14.011 0.249 6.046 1.00 41.78 86 ARG A O 1
ATOM 675 N N . LYS A 1 87 ? -14.474 2.429 6.283 1.00 40.44 87 LYS A N 1
ATOM 676 C CA . LYS A 1 87 ? -14.650 2.711 4.841 1.00 40.44 87 LYS A CA 1
ATOM 677 C C . LYS A 1 87 ? -13.327 2.615 4.110 1.00 40.44 87 LYS A C 1
ATOM 679 O O . LYS A 1 87 ? -13.357 2.085 3.012 1.00 40.44 87 LYS A O 1
ATOM 684 N N . ARG A 1 88 ? -12.191 3.046 4.679 1.00 43.34 88 ARG A N 1
ATOM 685 C CA . ARG A 1 88 ? -10.866 2.722 4.130 1.00 43.34 88 ARG A CA 1
ATOM 686 C C . ARG A 1 88 ? -10.714 1.225 4.060 1.00 43.34 88 ARG A C 1
ATOM 688 O O . ARG A 1 88 ? -10.540 0.758 2.960 1.00 43.34 88 ARG A O 1
ATOM 695 N N . LYS A 1 89 ? -10.883 0.463 5.144 1.00 40.88 89 LYS A N 1
ATOM 696 C CA . LYS A 1 89 ? -10.751 -1.005 5.152 1.00 40.88 89 LYS A CA 1
ATOM 697 C C . LYS A 1 89 ? -11.672 -1.697 4.138 1.00 40.88 89 LYS A C 1
ATOM 699 O O . LYS A 1 89 ? -11.243 -2.641 3.501 1.00 40.88 89 LYS A O 1
ATOM 704 N N . ILE A 1 90 ? -12.891 -1.199 3.917 1.00 41.69 90 ILE A N 1
ATOM 705 C CA . ILE A 1 90 ? -13.841 -1.701 2.904 1.00 41.69 90 ILE A CA 1
ATOM 706 C C . ILE A 1 90 ? -13.464 -1.240 1.480 1.00 41.69 90 ILE A C 1
ATOM 708 O O . ILE A 1 90 ? -13.560 -2.014 0.534 1.00 41.69 90 ILE A O 1
ATOM 712 N N . THR A 1 91 ? -12.963 -0.015 1.308 1.00 42.19 91 THR A N 1
ATOM 713 C CA . THR A 1 91 ? -12.419 0.510 0.037 1.00 42.19 91 THR A CA 1
ATOM 714 C C . THR A 1 91 ? -11.103 -0.192 -0.328 1.00 42.19 91 THR A C 1
ATOM 716 O O . THR A 1 91 ? -10.855 -0.468 -1.497 1.00 42.19 91 THR A O 1
ATOM 719 N N . LEU A 1 92 ? -10.315 -0.553 0.684 1.00 43.22 92 LEU A N 1
ATOM 720 C CA . LEU A 1 92 ? -9.105 -1.371 0.693 1.00 43.22 92 LEU A CA 1
ATOM 721 C C . LEU A 1 92 ? -9.436 -2.842 0.459 1.00 43.22 92 LEU A C 1
ATOM 723 O O . LEU A 1 92 ? -8.693 -3.509 -0.230 1.00 43.22 92 LEU A O 1
ATOM 727 N N . MET A 1 93 ? -10.572 -3.352 0.934 1.00 44.81 93 MET A N 1
ATOM 728 C CA . MET A 1 93 ? -11.102 -4.660 0.524 1.00 44.81 93 MET A CA 1
ATOM 729 C C . MET A 1 93 ? -11.621 -4.628 -0.917 1.00 44.81 93 MET A C 1
ATOM 731 O O . MET A 1 93 ? -11.580 -5.642 -1.604 1.00 44.81 93 MET A O 1
ATOM 735 N N . SER A 1 94 ? -12.030 -3.456 -1.414 1.00 47.47 94 SER A N 1
ATOM 736 C CA . SER A 1 94 ? -12.228 -3.204 -2.844 1.00 47.47 94 SER A CA 1
ATOM 737 C C . SER A 1 94 ? -10.923 -2.867 -3.581 1.00 47.47 94 SER A C 1
ATOM 739 O O . SER A 1 94 ? -10.992 -2.463 -4.749 1.00 47.47 94 SER A O 1
ATOM 741 N N . PHE A 1 95 ? -9.739 -3.034 -2.945 1.00 54.34 95 PHE A N 1
ATOM 742 C CA . PHE A 1 95 ? -8.458 -2.964 -3.652 1.00 54.34 95 PHE A CA 1
ATOM 743 C C . PHE A 1 95 ? -8.620 -3.808 -4.898 1.00 54.34 95 PHE A C 1
ATOM 745 O O . PHE A 1 95 ? -8.847 -5.018 -4.843 1.00 54.34 95 PHE A O 1
ATOM 752 N N . LYS A 1 96 ? -8.449 -3.173 -6.051 1.00 63.00 96 LYS A N 1
ATOM 753 C CA . LYS A 1 96 ? -8.164 -3.948 -7.241 1.00 63.00 96 LYS A CA 1
ATOM 754 C C . LYS A 1 96 ? -6.915 -4.733 -6.891 1.00 63.00 96 LYS A C 1
ATOM 756 O O . LYS A 1 96 ? -5.909 -4.119 -6.562 1.00 63.00 96 LYS A O 1
ATOM 761 N N . GLU A 1 97 ? -6.969 -6.056 -6.991 1.00 76.75 97 GLU A N 1
ATOM 762 C CA . GLU A 1 97 ? -5.860 -6.976 -6.702 1.00 76.75 97 GLU A CA 1
ATOM 763 C C . GLU A 1 97 ? -4.517 -6.541 -7.326 1.00 76.75 97 GLU A C 1
ATOM 765 O O . GLU A 1 97 ? -3.438 -6.916 -6.882 1.00 76.75 97 GLU A O 1
ATOM 770 N N . ARG A 1 98 ? -4.583 -5.683 -8.343 1.00 88.25 98 ARG A N 1
ATOM 771 C CA . ARG A 1 98 ? -3.470 -4.981 -8.973 1.00 88.25 98 ARG A CA 1
ATOM 772 C C . ARG A 1 98 ? -2.690 -4.047 -8.039 1.00 88.25 98 ARG A C 1
ATOM 774 O O . ARG A 1 98 ? -1.467 -4.090 -8.052 1.00 88.25 98 ARG A O 1
ATOM 781 N N . MET A 1 99 ? -3.369 -3.255 -7.212 1.00 91.56 99 MET A N 1
ATOM 782 C CA . MET A 1 99 ? -2.778 -2.210 -6.365 1.00 91.56 99 MET A CA 1
ATOM 783 C C . MET A 1 99 ? -1.839 -2.760 -5.285 1.00 91.56 99 MET A C 1
ATOM 785 O O . MET A 1 99 ? -0.968 -2.035 -4.810 1.00 91.56 99 MET A O 1
ATOM 789 N N . LYS A 1 100 ? -1.948 -4.052 -4.942 1.00 92.31 100 LYS A N 1
ATOM 790 C CA . LYS A 1 100 ? -1.031 -4.709 -4.001 1.00 92.31 100 LYS A CA 1
ATOM 791 C C . LYS A 1 100 ? 0.419 -4.649 -4.477 1.00 92.31 100 LYS A C 1
ATOM 793 O O . LYS A 1 100 ? 1.323 -4.495 -3.670 1.00 92.31 100 LYS A O 1
ATOM 798 N N . TRP A 1 101 ? 0.639 -4.733 -5.789 1.00 96.06 101 TRP A N 1
ATOM 799 C CA . TRP A 1 101 ? 1.973 -4.823 -6.374 1.00 96.06 101 TRP A CA 1
ATOM 800 C C . TRP A 1 101 ? 2.818 -3.558 -6.219 1.00 96.06 101 TRP A C 1
ATOM 802 O O . TRP A 1 101 ? 3.939 -3.689 -5.737 1.00 96.06 101 TRP A O 1
ATOM 812 N N . PRO A 1 102 ? 2.345 -2.351 -6.591 1.00 95.69 102 PRO A N 1
ATOM 813 C CA . PRO A 1 102 ? 3.086 -1.132 -6.285 1.00 95.69 102 PRO A CA 1
ATOM 814 C C . PRO A 1 102 ? 3.281 -0.935 -4.778 1.00 95.69 102 PRO A C 1
ATOM 816 O O . PRO A 1 102 ? 4.365 -0.534 -4.369 1.00 95.69 102 PRO A O 1
ATOM 819 N N . LEU A 1 103 ? 2.283 -1.279 -3.957 1.00 94.44 103 LEU A N 1
ATOM 820 C CA . LEU A 1 103 ? 2.358 -1.117 -2.505 1.00 94.44 103 LEU A CA 1
ATOM 821 C C . LEU A 1 103 ? 3.496 -1.954 -1.888 1.00 94.44 103 LEU A C 1
ATOM 823 O O . LEU A 1 103 ? 4.368 -1.407 -1.216 1.00 94.44 103 LEU A O 1
ATOM 827 N N . VAL A 1 104 ? 3.564 -3.258 -2.194 1.00 95.94 104 VAL A N 1
ATOM 828 C CA . VAL A 1 104 ? 4.655 -4.126 -1.703 1.00 95.94 104 VAL A CA 1
ATOM 829 C C . VAL A 1 104 ? 6.022 -3.764 -2.290 1.00 95.94 104 VAL A C 1
ATOM 831 O O . VAL A 1 104 ? 7.056 -4.048 -1.686 1.00 95.94 104 VAL A O 1
ATOM 834 N N . LEU A 1 105 ? 6.043 -3.137 -3.471 1.00 97.19 105 LEU A N 1
ATOM 835 C CA . LEU A 1 105 ? 7.263 -2.622 -4.086 1.00 97.19 105 LEU A CA 1
ATOM 836 C C . LEU A 1 105 ? 7.835 -1.467 -3.266 1.00 97.19 105 LEU A C 1
ATOM 838 O O . LEU A 1 105 ? 9.009 -1.522 -2.911 1.00 97.19 105 LEU A O 1
ATOM 842 N N . VAL A 1 106 ? 7.013 -0.466 -2.927 1.00 96.88 106 VAL A N 1
ATOM 843 C CA . VAL A 1 106 ? 7.452 0.652 -2.075 1.00 96.88 106 VAL A CA 1
ATOM 844 C C . VAL A 1 106 ? 7.852 0.136 -0.694 1.00 96.88 106 VAL A C 1
ATOM 846 O O . VAL A 1 106 ? 8.930 0.475 -0.225 1.00 96.88 106 VAL A O 1
ATOM 849 N N . HIS A 1 107 ? 7.077 -0.773 -0.094 1.00 96.12 107 HIS A N 1
ATOM 850 C CA . HIS A 1 107 ? 7.415 -1.393 1.194 1.00 96.12 107 HIS A CA 1
ATOM 851 C C . HIS A 1 107 ? 8.805 -2.027 1.211 1.00 96.12 107 HIS A C 1
ATOM 853 O O . HIS A 1 107 ? 9.626 -1.767 2.097 1.00 96.12 107 HIS A O 1
ATOM 859 N N . ARG A 1 108 ? 9.089 -2.872 0.212 1.00 97.19 108 ARG A N 1
ATOM 860 C CA . ARG A 1 108 ? 10.356 -3.599 0.164 1.00 97.19 108 ARG A CA 1
ATOM 861 C C . ARG A 1 108 ? 11.531 -2.685 -0.173 1.00 97.19 108 ARG A C 1
ATOM 863 O O . ARG A 1 108 ? 12.635 -2.934 0.303 1.00 97.19 108 ARG A O 1
ATOM 870 N N . LEU A 1 109 ? 11.309 -1.671 -1.005 1.00 96.62 109 LEU A N 1
ATOM 871 C CA . LEU A 1 109 ? 12.352 -0.752 -1.462 1.00 96.62 109 LEU A CA 1
ATOM 872 C C . LEU A 1 109 ? 12.514 0.486 -0.575 1.00 96.62 109 LEU A C 1
ATOM 874 O O . LEU A 1 109 ? 13.458 1.244 -0.789 1.00 96.62 109 LEU A O 1
ATOM 878 N N . LYS A 1 110 ? 11.627 0.659 0.410 1.00 94.88 110 LYS A N 1
ATOM 879 C CA . LYS A 1 110 ? 11.473 1.802 1.325 1.00 94.88 110 LYS A CA 1
ATOM 880 C C . LYS A 1 110 ? 11.075 3.114 0.657 1.00 94.88 110 LYS A C 1
ATOM 882 O O . LYS A 1 110 ? 10.237 3.828 1.193 1.00 94.88 110 LYS A O 1
ATOM 887 N N . GLU A 1 111 ? 11.604 3.385 -0.525 1.00 94.81 111 GLU A N 1
ATOM 888 C CA . GLU A 1 111 ? 11.307 4.576 -1.306 1.00 94.81 111 GLU A CA 1
ATOM 889 C C . GLU A 1 111 ? 11.424 4.265 -2.800 1.00 94.81 111 GLU A C 1
ATOM 891 O O . GLU A 1 111 ? 12.317 3.526 -3.228 1.00 94.81 111 GLU A O 1
ATOM 896 N N . VAL A 1 112 ? 10.531 4.832 -3.612 1.00 95.88 112 VAL A N 1
ATOM 897 C CA . VAL A 1 112 ? 10.642 4.792 -5.076 1.00 95.88 112 VAL A CA 1
ATOM 898 C C . VAL A 1 112 ? 10.555 6.204 -5.633 1.00 95.88 112 VAL A C 1
ATOM 900 O O . VAL A 1 112 ? 9.491 6.815 -5.647 1.00 95.88 112 VAL A O 1
ATOM 903 N N . ASP A 1 113 ? 11.683 6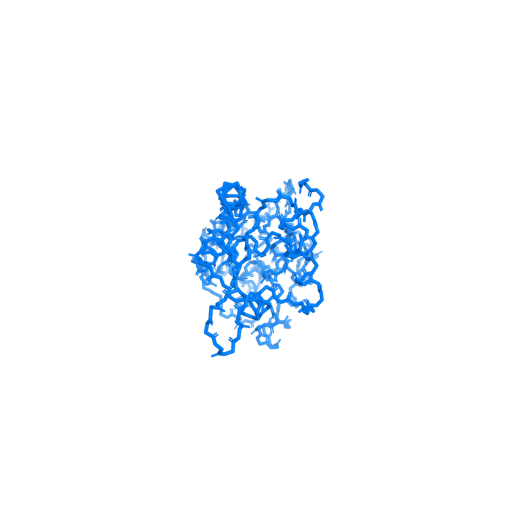.675 -6.144 1.00 92.00 113 ASP A N 1
ATOM 904 C CA . ASP A 1 113 ? 11.862 7.991 -6.754 1.00 92.00 113 ASP A CA 1
ATOM 905 C C . ASP A 1 113 ? 11.129 8.100 -8.109 1.00 92.00 113 ASP A C 1
ATOM 907 O O . ASP A 1 113 ? 11.585 7.601 -9.143 1.00 92.00 113 ASP A O 1
ATOM 911 N N . GLY A 1 114 ? 9.951 8.720 -8.083 1.00 90.62 114 GLY A N 1
ATOM 912 C CA . GLY A 1 114 ? 9.187 9.128 -9.251 1.00 90.62 114 GLY A CA 1
ATOM 913 C C . GLY A 1 114 ? 8.317 8.062 -9.925 1.00 90.62 114 GLY A C 1
ATOM 914 O O . GLY A 1 114 ? 8.561 6.848 -9.924 1.00 90.62 114 GLY A O 1
ATOM 915 N N . ALA A 1 115 ? 7.291 8.549 -10.632 1.00 91.19 115 ALA A N 1
ATOM 916 C CA . ALA A 1 115 ? 6.364 7.723 -11.410 1.00 91.19 115 ALA A CA 1
ATOM 917 C C . ALA A 1 115 ? 7.064 6.910 -12.512 1.00 91.19 115 ALA A C 1
ATOM 919 O O . ALA A 1 115 ? 6.696 5.764 -12.771 1.00 91.19 115 ALA A O 1
ATOM 920 N N . THR A 1 116 ? 8.092 7.470 -13.158 1.00 92.44 116 THR A N 1
ATOM 921 C CA . THR A 1 116 ? 8.827 6.772 -14.224 1.00 92.44 116 THR A CA 1
ATOM 922 C C . THR A 1 116 ? 9.554 5.548 -13.681 1.00 92.44 116 THR A C 1
ATOM 924 O O . THR A 1 116 ? 9.460 4.473 -14.275 1.00 92.44 116 THR A O 1
ATOM 927 N N . ARG A 1 117 ? 10.235 5.674 -12.537 1.00 94.69 117 ARG A N 1
ATOM 928 C CA . ARG A 1 117 ? 10.935 4.556 -11.901 1.00 94.69 117 ARG A CA 1
ATOM 929 C C . ARG A 1 117 ? 9.955 3.475 -11.472 1.00 94.69 117 ARG A C 1
ATOM 931 O O . ARG A 1 117 ? 10.171 2.316 -11.815 1.00 94.69 117 ARG A O 1
ATOM 938 N N . MET A 1 118 ? 8.834 3.854 -10.852 1.00 95.81 118 MET A N 1
ATOM 939 C CA . MET A 1 118 ? 7.756 2.924 -10.496 1.00 95.81 118 MET A CA 1
ATOM 940 C C . MET A 1 118 ? 7.292 2.088 -11.704 1.00 95.81 118 MET A C 1
ATOM 942 O O . MET A 1 118 ? 7.204 0.861 -11.625 1.00 95.81 118 MET A O 1
ATOM 946 N N . GLN A 1 119 ? 7.089 2.728 -12.863 1.00 95.75 119 GLN A N 1
ATOM 947 C CA . GLN A 1 119 ? 6.728 2.038 -14.109 1.00 95.75 119 GLN A CA 1
ATOM 948 C C . GLN A 1 119 ? 7.794 1.022 -14.541 1.00 95.75 119 GLN A C 1
ATOM 950 O O . GLN A 1 119 ? 7.454 -0.093 -14.939 1.00 95.75 119 GLN A O 1
ATOM 955 N N . LYS A 1 120 ? 9.083 1.377 -14.454 1.00 95.31 120 LYS A N 1
ATOM 956 C CA . LYS A 1 120 ? 10.180 0.494 -14.882 1.00 95.31 120 LYS A CA 1
ATOM 957 C C . LYS A 1 120 ? 10.411 -0.667 -13.931 1.00 95.31 120 LYS A C 1
ATOM 959 O O . LYS A 1 120 ? 10.619 -1.781 -14.400 1.00 95.31 120 LYS A O 1
ATOM 964 N N . LEU A 1 121 ? 10.350 -0.437 -12.624 1.00 97.44 121 LEU A N 1
ATOM 965 C CA . LEU A 1 121 ? 10.544 -1.495 -11.634 1.00 97.44 121 LEU A CA 1
ATOM 966 C C . LEU A 1 121 ? 9.454 -2.560 -11.748 1.00 97.44 121 LEU A C 1
ATOM 968 O O . LEU A 1 121 ? 9.768 -3.748 -11.810 1.00 97.44 121 LEU A O 1
ATOM 972 N N . LEU A 1 122 ? 8.190 -2.147 -11.872 1.00 97.19 122 LEU A N 1
ATOM 973 C CA . LEU A 1 122 ? 7.088 -3.093 -12.015 1.00 97.19 122 LEU A CA 1
ATOM 974 C C . LEU A 1 122 ? 7.107 -3.814 -13.374 1.00 97.19 122 LEU A C 1
ATOM 976 O O . LEU A 1 122 ? 6.797 -5.003 -13.456 1.00 97.19 122 LEU A O 1
ATOM 980 N N . PHE A 1 123 ? 7.543 -3.133 -14.437 1.00 96.62 123 PHE A N 1
ATOM 981 C CA . PHE A 1 123 ? 7.796 -3.772 -15.728 1.00 96.62 123 PHE A CA 1
ATOM 982 C C . PHE A 1 123 ? 8.902 -4.836 -15.639 1.00 96.62 123 PHE A C 1
ATOM 984 O O . PHE A 1 123 ? 8.722 -5.949 -16.134 1.00 96.62 123 PHE A O 1
ATOM 991 N N . LEU A 1 124 ? 10.028 -4.532 -14.983 1.00 97.06 124 LEU A N 1
ATOM 992 C CA . LEU A 1 124 ? 11.123 -5.485 -14.787 1.00 97.06 124 LEU A CA 1
ATOM 993 C C . LEU A 1 124 ? 10.681 -6.673 -13.927 1.00 97.06 124 LEU A C 1
ATOM 995 O O . LEU A 1 124 ? 11.016 -7.808 -14.260 1.00 97.06 124 LEU A O 1
ATOM 999 N N . LEU A 1 125 ? 9.884 -6.441 -12.880 1.00 97.56 125 LEU A N 1
ATOM 1000 C CA . LEU A 1 125 ? 9.280 -7.509 -12.078 1.00 97.56 125 LEU A CA 1
ATOM 1001 C C . LEU A 1 125 ? 8.521 -8.505 -12.969 1.00 97.56 125 LEU A C 1
ATOM 1003 O O . LEU A 1 125 ? 8.728 -9.715 -12.867 1.00 97.56 125 LEU A O 1
ATOM 1007 N N . LYS A 1 126 ? 7.724 -7.982 -13.910 1.00 96.06 126 LYS A N 1
ATOM 1008 C CA . LYS A 1 126 ? 6.975 -8.783 -14.882 1.00 96.06 126 LYS A CA 1
ATOM 1009 C C . LYS A 1 126 ? 7.875 -9.509 -15.877 1.00 96.06 126 LYS A C 1
ATOM 1011 O O . LYS A 1 126 ? 7.816 -10.727 -16.000 1.00 96.06 126 LYS A O 1
ATOM 1016 N N . ARG A 1 127 ? 8.681 -8.760 -16.632 1.00 94.94 127 ARG A N 1
ATOM 1017 C CA . ARG A 1 127 ? 9.378 -9.272 -17.824 1.00 94.94 127 ARG A CA 1
ATOM 1018 C C . ARG A 1 127 ? 10.697 -9.953 -17.507 1.00 94.94 127 ARG A C 1
ATOM 1020 O O . ARG A 1 127 ? 11.014 -10.958 -18.128 1.00 94.94 127 ARG A O 1
ATOM 1027 N N . LYS A 1 128 ? 11.460 -9.422 -16.551 1.00 94.94 128 LYS A N 1
ATOM 1028 C CA . LYS A 1 128 ? 12.782 -9.950 -16.193 1.00 94.94 128 LYS A CA 1
ATOM 1029 C C . LYS A 1 128 ? 12.701 -11.062 -15.155 1.00 94.94 128 LYS A C 1
ATOM 1031 O O . LYS A 1 128 ? 13.445 -12.030 -15.252 1.00 94.94 128 LYS A O 1
ATOM 1036 N N . PHE A 1 129 ? 11.823 -10.913 -14.165 1.00 95.50 129 PHE A N 1
ATOM 1037 C CA . PHE A 1 129 ? 11.704 -11.867 -13.059 1.00 95.50 129 PHE A CA 1
ATOM 1038 C C . PHE A 1 129 ? 10.517 -12.830 -13.197 1.00 95.50 129 PHE A C 1
ATOM 1040 O O . PHE A 1 129 ? 10.371 -13.733 -12.375 1.00 95.50 129 PHE A O 1
ATOM 1047 N N . GLY A 1 130 ? 9.694 -12.671 -14.240 1.00 95.25 130 GLY A N 1
ATOM 1048 C CA . GLY A 1 130 ? 8.597 -13.589 -14.552 1.00 95.25 130 GLY A CA 1
ATOM 1049 C C . GLY A 1 130 ? 7.483 -13.598 -13.506 1.00 95.25 130 GLY A C 1
ATOM 1050 O O . GLY A 1 130 ? 6.796 -14.605 -13.361 1.00 95.25 130 GLY A O 1
ATOM 1051 N N . VAL A 1 131 ? 7.330 -12.517 -12.735 1.00 96.06 131 VAL A N 1
ATOM 1052 C CA . VAL A 1 131 ? 6.249 -12.394 -11.755 1.00 96.06 131 VAL A CA 1
ATOM 1053 C C . VAL A 1 131 ? 4.993 -11.906 -12.465 1.00 96.06 131 VAL A C 1
ATOM 1055 O O . VAL A 1 131 ? 4.987 -10.850 -13.102 1.00 96.06 131 VAL A O 1
ATOM 1058 N N . GLU A 1 132 ? 3.908 -12.663 -12.346 1.00 92.62 132 GLU A N 1
ATOM 1059 C CA . GLU A 1 132 ? 2.633 -12.286 -12.943 1.00 92.62 132 GLU A CA 1
ATOM 1060 C C . GLU A 1 132 ? 2.011 -11.108 -12.196 1.00 92.62 132 GLU A C 1
ATOM 1062 O O . GLU A 1 132 ? 1.407 -11.247 -11.134 1.00 92.62 132 GLU A O 1
ATOM 1067 N N . VAL A 1 133 ? 2.159 -9.922 -12.782 1.00 92.69 133 VAL A N 1
ATOM 1068 C CA . VAL A 1 133 ? 1.478 -8.711 -12.332 1.00 92.69 133 VAL A CA 1
ATOM 1069 C C . VAL A 1 133 ? 0.379 -8.337 -13.336 1.00 92.69 133 VAL A C 1
ATOM 1071 O O . VAL A 1 133 ? 0.614 -8.355 -14.551 1.00 92.69 133 VAL A O 1
ATOM 1074 N N . PRO A 1 134 ? -0.816 -7.941 -12.869 1.00 91.62 134 PRO A N 1
ATOM 1075 C CA . PRO A 1 134 ? -1.990 -7.644 -13.693 1.00 91.62 134 PRO A CA 1
ATOM 1076 C C . PRO A 1 134 ? -1.916 -6.245 -14.338 1.00 91.62 134 PRO A C 1
ATOM 1078 O O . PRO A 1 134 ? -2.904 -5.511 -14.406 1.00 91.62 134 PRO A O 1
ATOM 1081 N N . TYR A 1 135 ? -0.728 -5.862 -14.804 1.00 92.19 135 TYR A N 1
ATOM 1082 C CA . TYR A 1 135 ? -0.463 -4.608 -15.496 1.00 92.19 135 TYR A CA 1
ATOM 1083 C C . TYR A 1 135 ? -0.035 -4.884 -16.932 1.00 92.19 135 TYR A C 1
ATOM 1085 O O . TYR A 1 135 ? 0.910 -5.635 -17.197 1.00 92.19 135 TYR A O 1
ATOM 1093 N N . ASN A 1 136 ? -0.745 -4.258 -17.865 1.00 90.75 136 ASN A N 1
ATOM 1094 C CA . ASN A 1 136 ? -0.447 -4.326 -19.288 1.00 90.75 136 ASN A CA 1
ATOM 1095 C C . ASN A 1 136 ? 0.387 -3.107 -19.656 1.00 90.75 136 ASN A C 1
ATOM 1097 O O . ASN A 1 136 ? -0.113 -1.979 -19.657 1.00 90.75 136 ASN A O 1
ATOM 1101 N N . PHE A 1 137 ? 1.670 -3.351 -19.899 1.00 92.81 137 PHE A N 1
ATOM 1102 C CA . PHE A 1 137 ? 2.596 -2.340 -20.376 1.00 92.81 137 PHE A CA 1
ATOM 1103 C C . PHE A 1 137 ? 2.493 -2.248 -21.890 1.00 92.81 137 PHE A C 1
ATOM 1105 O O . PHE A 1 137 ? 2.243 -3.242 -22.569 1.00 92.81 137 PHE A O 1
ATOM 1112 N N . SER A 1 138 ? 2.638 -1.036 -22.404 1.00 88.06 138 SER A N 1
ATOM 1113 C CA . SER A 1 138 ? 2.701 -0.789 -23.835 1.00 88.06 138 SER A CA 1
ATOM 1114 C C . SER A 1 138 ? 3.929 0.051 -24.168 1.00 88.06 138 SER A C 1
ATOM 1116 O O . SER A 1 138 ? 4.310 0.909 -23.358 1.00 88.06 138 SER A O 1
ATOM 1118 N N . PRO A 1 139 ? 4.500 -0.138 -25.369 1.00 86.50 139 PRO A N 1
ATOM 1119 C CA . PRO A 1 139 ? 5.588 0.686 -25.864 1.00 86.50 139 PRO A CA 1
ATOM 1120 C C . PRO A 1 139 ? 5.276 2.190 -25.813 1.00 86.50 139 PRO A C 1
ATOM 1122 O O . PRO A 1 139 ? 4.213 2.623 -26.273 1.00 86.50 139 PRO A O 1
ATOM 1125 N N . TYR A 1 140 ? 6.202 2.998 -25.283 1.00 79.81 140 TYR A N 1
ATOM 1126 C CA . TYR A 1 140 ? 6.037 4.453 -25.134 1.00 79.81 140 TYR A CA 1
ATOM 1127 C C . TYR A 1 140 ? 7.356 5.217 -25.339 1.00 79.81 140 TYR A C 1
ATOM 1129 O O . TYR A 1 140 ? 8.413 4.602 -25.489 1.00 79.81 140 TYR A O 1
ATOM 1137 N N . LYS A 1 141 ? 7.291 6.561 -25.338 1.00 71.25 141 LYS A N 1
ATOM 1138 C CA . LYS A 1 141 ? 8.433 7.461 -25.609 1.00 71.25 141 LYS A CA 1
ATOM 1139 C C . LYS A 1 141 ? 9.643 7.163 -24.722 1.00 71.25 141 LYS A C 1
ATOM 1141 O O . LYS A 1 141 ? 10.772 7.168 -25.193 1.00 71.25 141 LYS A O 1
ATOM 1146 N N . TYR A 1 142 ? 9.388 6.850 -23.452 1.00 69.62 142 TYR A N 1
ATOM 1147 C CA . TYR A 1 142 ? 10.417 6.579 -22.446 1.00 69.62 142 TYR A CA 1
ATOM 1148 C C . TYR A 1 142 ? 10.523 5.090 -22.081 1.00 69.62 142 TYR A C 1
ATOM 1150 O O . TYR A 1 142 ? 10.814 4.745 -20.937 1.00 69.62 142 TYR A O 1
ATOM 1158 N N . GLY A 1 143 ? 10.186 4.196 -23.017 1.00 80.00 143 GLY A N 1
ATOM 1159 C CA . GLY A 1 143 ? 10.060 2.750 -22.805 1.00 80.00 143 GLY A CA 1
ATOM 1160 C C . GLY A 1 143 ? 8.681 2.345 -22.254 1.00 80.00 143 GLY A C 1
ATOM 1161 O O . GLY A 1 143 ? 7.775 3.175 -22.222 1.00 80.00 143 GLY A O 1
ATOM 1162 N N . PRO A 1 144 ? 8.510 1.124 -21.723 1.00 88.88 144 PRO A N 1
ATOM 1163 C CA . PRO A 1 144 ? 7.206 0.560 -21.363 1.00 88.88 144 PRO A CA 1
ATOM 1164 C C . PRO A 1 144 ? 6.440 1.410 -20.344 1.00 88.88 144 PRO A C 1
ATOM 1166 O O . PRO A 1 144 ? 7.006 1.861 -19.342 1.00 88.88 144 PRO A O 1
ATOM 1169 N N . PHE A 1 145 ? 5.148 1.614 -20.594 1.00 92.50 145 PHE A N 1
ATOM 1170 C CA . PHE A 1 145 ? 4.264 2.425 -19.759 1.00 92.50 145 PHE A CA 1
ATOM 1171 C C . PHE A 1 145 ? 2.902 1.755 -19.563 1.00 92.50 145 PHE A C 1
ATOM 1173 O O . PHE A 1 145 ? 2.349 1.157 -20.486 1.00 92.50 145 PHE A O 1
ATOM 1180 N N . CYS A 1 146 ? 2.334 1.894 -18.366 1.00 93.88 146 CYS A N 1
ATOM 1181 C CA . CYS A 1 146 ? 1.008 1.413 -18.016 1.00 93.88 146 CYS A CA 1
ATOM 1182 C C . CYS A 1 146 ? 0.167 2.534 -17.384 1.00 93.88 146 CYS A C 1
ATOM 1184 O O . CYS A 1 146 ? 0.410 2.964 -16.252 1.00 93.88 146 CYS A O 1
ATOM 1186 N N . LYS A 1 147 ? -0.889 2.961 -18.092 1.00 91.25 147 LYS A N 1
ATOM 1187 C CA . LYS A 1 147 ? -1.857 3.965 -17.605 1.00 91.25 147 LYS A CA 1
ATOM 1188 C C . LYS A 1 147 ? -2.546 3.534 -16.309 1.00 91.25 147 LYS A C 1
ATOM 1190 O O . LYS A 1 147 ? -2.749 4.355 -15.420 1.00 91.25 147 LYS A O 1
ATOM 1195 N N . ASN A 1 148 ? -2.884 2.248 -16.194 1.00 91.56 148 ASN A N 1
ATOM 1196 C CA . ASN A 1 148 ? -3.549 1.716 -15.005 1.00 91.56 148 ASN A CA 1
ATOM 1197 C C . ASN A 1 148 ? -2.644 1.785 -13.776 1.00 91.56 148 ASN A C 1
ATOM 1199 O O . ASN A 1 148 ? -3.133 2.137 -12.716 1.00 91.56 148 ASN A O 1
ATOM 1203 N N . LEU A 1 149 ? -1.338 1.534 -13.923 1.00 94.19 149 LEU A N 1
ATOM 1204 C CA . LEU A 1 149 ? -0.394 1.689 -12.816 1.00 94.19 149 LEU A CA 1
ATOM 1205 C C . LEU A 1 149 ? -0.317 3.145 -12.343 1.00 94.19 149 LEU A C 1
ATOM 1207 O O . LEU A 1 149 ? -0.359 3.397 -11.147 1.00 94.19 149 LEU A O 1
ATOM 1211 N N . ALA A 1 150 ? -0.259 4.108 -13.267 1.00 91.62 150 ALA A N 1
ATOM 1212 C CA . ALA A 1 150 ? -0.244 5.525 -12.902 1.00 91.62 150 ALA A CA 1
ATOM 1213 C C . ALA A 1 150 ? -1.522 5.935 -12.145 1.00 91.62 150 ALA A C 1
ATOM 1215 O O . ALA A 1 150 ? -1.450 6.613 -11.123 1.00 91.62 150 ALA A O 1
ATOM 1216 N N . ARG A 1 151 ? -2.690 5.473 -12.615 1.00 89.50 151 ARG A N 1
ATOM 1217 C CA . ARG A 1 151 ? -3.973 5.690 -11.932 1.00 89.50 151 ARG A CA 1
ATOM 1218 C C . ARG A 1 151 ? -4.001 5.036 -10.552 1.00 89.50 151 ARG A C 1
ATOM 1220 O O . ARG A 1 151 ? -4.455 5.660 -9.603 1.00 89.50 151 ARG A O 1
ATOM 1227 N N . ASP A 1 152 ? -3.525 3.802 -10.453 1.00 91.38 152 ASP A N 1
ATOM 1228 C CA . ASP A 1 152 ? -3.511 3.049 -9.204 1.00 91.38 152 ASP A CA 1
ATOM 1229 C C . ASP A 1 152 ? -2.593 3.725 -8.170 1.00 91.38 152 ASP A C 1
ATOM 1231 O O . ASP A 1 152 ? -3.016 3.903 -7.034 1.00 91.38 152 ASP A O 1
ATOM 1235 N N . MET A 1 153 ? -1.411 4.218 -8.565 1.00 92.31 153 MET A N 1
ATOM 1236 C CA . MET A 1 153 ? -0.546 5.024 -7.688 1.00 92.31 153 MET A CA 1
ATOM 1237 C C . MET A 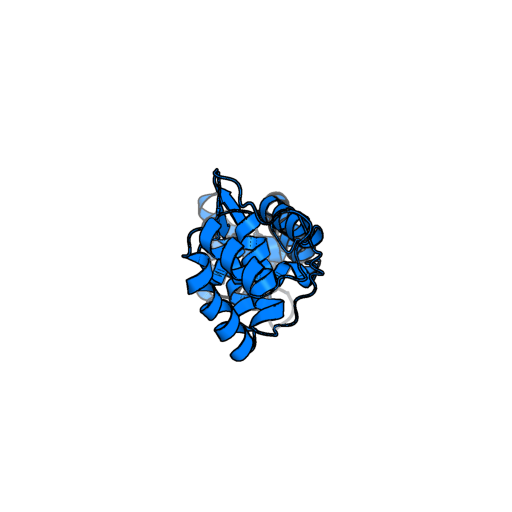1 153 ? -1.242 6.294 -7.185 1.00 92.31 153 MET A C 1
ATOM 1239 O O . MET A 1 153 ? -1.183 6.593 -5.997 1.00 92.31 153 MET A O 1
ATOM 1243 N N . ALA A 1 154 ? -1.950 7.021 -8.055 1.00 86.69 154 ALA A N 1
ATOM 1244 C CA . ALA A 1 154 ? -2.714 8.200 -7.638 1.00 86.69 154 ALA A CA 1
ATOM 1245 C C . ALA A 1 154 ? -3.820 7.848 -6.622 1.00 86.69 154 ALA A C 1
ATOM 1247 O O . ALA A 1 154 ? -4.072 8.608 -5.684 1.00 86.69 154 ALA A O 1
ATOM 1248 N N . CYS A 1 155 ? -4.456 6.681 -6.774 1.00 85.44 155 CYS A N 1
ATOM 1249 C CA . CYS A 1 155 ? -5.416 6.170 -5.799 1.00 85.44 155 CYS A CA 1
ATOM 1250 C C . CYS A 1 155 ? -4.757 5.827 -4.455 1.00 85.44 155 CYS A C 1
ATOM 1252 O O . CYS A 1 155 ? -5.337 6.161 -3.428 1.00 85.44 155 CYS A O 1
ATOM 1254 N N . LEU A 1 156 ? -3.566 5.215 -4.445 1.00 86.94 156 LEU A N 1
ATOM 1255 C CA . LEU A 1 156 ? -2.828 4.913 -3.208 1.00 86.94 156 LEU A CA 1
ATOM 1256 C C . LEU A 1 156 ? -2.456 6.183 -2.433 1.00 86.94 156 LEU A C 1
ATOM 1258 O O . LEU A 1 156 ? -2.619 6.222 -1.213 1.00 86.94 156 LEU A O 1
ATOM 1262 N N . VAL A 1 157 ? -2.050 7.236 -3.151 1.00 85.56 157 VAL A N 1
ATOM 1263 C CA . VAL A 1 157 ? -1.777 8.556 -2.561 1.00 85.56 157 VAL A CA 1
ATOM 1264 C C . VAL A 1 157 ? -3.048 9.165 -1.983 1.00 85.56 157 VAL A C 1
ATOM 1266 O O . VAL A 1 157 ? -3.086 9.558 -0.824 1.00 85.56 157 VAL A O 1
ATOM 1269 N N . THR A 1 158 ? -4.134 9.169 -2.758 1.00 79.75 158 THR A N 1
ATOM 1270 C CA . THR A 1 158 ? -5.426 9.718 -2.312 1.00 79.75 158 THR A CA 1
ATOM 1271 C C . THR A 1 158 ? -5.996 8.951 -1.112 1.00 79.75 158 THR A C 1
ATOM 1273 O O . THR A 1 158 ? -6.668 9.529 -0.262 1.00 79.75 158 THR A O 1
ATOM 1276 N N . ALA A 1 159 ? -5.727 7.646 -1.028 1.00 77.31 159 ALA A N 1
ATOM 1277 C CA . ALA A 1 159 ? -6.136 6.801 0.088 1.00 77.31 159 ALA A CA 1
ATOM 1278 C C . ALA A 1 159 ? -5.293 7.014 1.360 1.00 77.31 159 ALA A C 1
ATOM 1280 O O . ALA A 1 159 ? -5.700 6.543 2.421 1.00 77.31 159 ALA A O 1
ATOM 1281 N N . GLY A 1 160 ? -4.160 7.722 1.272 1.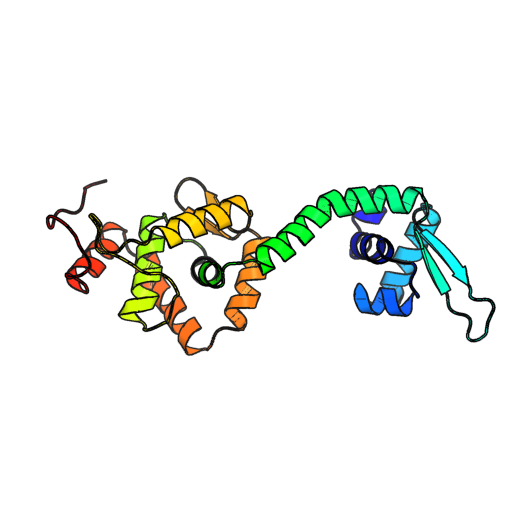00 81.62 160 GLY A N 1
ATOM 1282 C CA . GLY A 1 160 ? -3.238 7.938 2.389 1.00 81.62 160 GLY A CA 1
ATOM 1283 C C . GLY A 1 160 ? -2.377 6.720 2.725 1.00 81.62 160 GLY A C 1
ATOM 1284 O O . GLY A 1 160 ? -1.934 6.591 3.861 1.00 81.62 160 GLY A O 1
ATOM 1285 N N . LEU A 1 161 ? -2.161 5.809 1.770 1.00 85.56 161 LEU A N 1
ATOM 1286 C CA . LEU A 1 161 ? -1.295 4.629 1.945 1.00 85.56 161 LEU A CA 1
ATOM 1287 C C . LEU A 1 161 ? 0.140 4.904 1.503 1.00 85.56 161 LEU A C 1
ATOM 1289 O O . LEU A 1 161 ? 1.085 4.288 1.982 1.00 85.56 161 LEU A O 1
ATOM 1293 N N . THR A 1 162 ? 0.301 5.831 0.570 1.00 86.69 162 THR A N 1
ATOM 1294 C CA . THR A 1 162 ? 1.596 6.322 0.111 1.00 86.69 162 THR A CA 1
ATOM 1295 C C . THR A 1 162 ? 1.587 7.835 0.223 1.00 86.69 162 THR A C 1
ATOM 1297 O O . THR A 1 162 ? 0.642 8.456 -0.261 1.00 86.69 162 THR A O 1
ATOM 1300 N N . ASP A 1 163 ? 2.642 8.427 0.754 1.00 84.25 163 ASP A N 1
ATOM 1301 C CA . ASP A 1 163 ? 2.905 9.843 0.550 1.00 84.25 163 ASP A CA 1
ATOM 1302 C C . ASP A 1 163 ? 3.685 10.028 -0.752 1.00 84.25 163 ASP A C 1
ATOM 1304 O O . ASP A 1 163 ? 4.504 9.191 -1.144 1.00 84.25 163 ASP A O 1
ATOM 1308 N N . ASN A 1 164 ? 3.380 11.119 -1.450 1.00 70.56 164 ASN A N 1
ATOM 1309 C CA . ASN A 1 164 ? 4.170 11.593 -2.576 1.00 70.56 164 ASN A CA 1
ATOM 1310 C C . ASN A 1 164 ? 4.827 12.903 -2.150 1.00 70.56 164 ASN A C 1
ATOM 1312 O O . ASN A 1 164 ? 4.231 13.975 -2.277 1.00 70.56 164 ASN A O 1
ATOM 1316 N N . THR A 1 165 ? 6.006 12.796 -1.549 1.00 69.69 165 THR A N 1
ATOM 1317 C CA . THR A 1 165 ? 6.797 13.953 -1.134 1.00 69.69 165 THR A CA 1
ATOM 1318 C C . THR A 1 165 ? 7.613 14.419 -2.325 1.00 69.69 165 THR A C 1
ATOM 1320 O O . THR A 1 165 ? 8.578 13.743 -2.656 1.00 69.69 165 THR A O 1
ATOM 1323 N N . GLU A 1 166 ? 7.183 15.526 -2.945 1.00 58.44 166 GLU A N 1
ATOM 1324 C CA . GLU A 1 166 ? 7.727 16.287 -4.095 1.00 58.44 166 GLU A CA 1
ATOM 1325 C C . GLU A 1 166 ? 8.251 15.499 -5.321 1.00 58.44 166 GLU A C 1
ATOM 1327 O O . GLU A 1 166 ? 7.965 15.914 -6.442 1.00 58.44 166 GLU A O 1
ATOM 1332 N N . GLU A 1 167 ? 8.906 14.345 -5.175 1.00 72.81 167 GLU A N 1
ATOM 1333 C CA . GLU A 1 167 ? 9.439 13.508 -6.253 1.00 72.81 167 GLU A CA 1
ATOM 1334 C C . GLU A 1 167 ? 9.394 11.987 -5.972 1.00 72.81 167 GLU A C 1
ATOM 1336 O O . GLU A 1 167 ? 9.568 11.206 -6.908 1.00 72.81 167 GLU A O 1
ATOM 1341 N N . SER A 1 168 ? 9.105 11.517 -4.748 1.00 88.38 168 SER A N 1
ATOM 1342 C CA . SER A 1 168 ? 9.192 10.087 -4.397 1.00 88.38 168 SER A CA 1
ATOM 1343 C C . SER A 1 168 ? 7.959 9.511 -3.699 1.00 88.38 168 SER A C 1
ATOM 1345 O O . SER A 1 168 ? 7.179 10.211 -3.057 1.00 88.38 168 SER A O 1
ATOM 1347 N N . TYR A 1 169 ? 7.770 8.196 -3.851 1.00 93.62 169 TYR A N 1
ATOM 1348 C CA . TYR A 1 169 ? 6.751 7.427 -3.141 1.00 93.62 169 TYR A CA 1
ATOM 1349 C C . TYR A 1 169 ? 7.342 6.770 -1.901 1.00 93.62 169 TYR A C 1
ATOM 1351 O O . TYR A 1 169 ? 8.257 5.948 -2.015 1.00 93.62 169 TYR A O 1
ATOM 1359 N N . ILE A 1 170 ? 6.748 7.065 -0.748 1.00 94.12 170 ILE A N 1
ATOM 1360 C CA . ILE A 1 170 ? 7.066 6.466 0.553 1.00 94.12 170 ILE A CA 1
ATOM 1361 C C . ILE A 1 170 ? 5.755 5.972 1.170 1.00 94.12 170 ILE A C 1
ATOM 1363 O O . ILE A 1 170 ? 4.701 6.562 0.940 1.00 94.12 170 ILE A O 1
ATOM 1367 N N . LEU A 1 171 ? 5.778 4.866 1.914 1.00 92.25 171 LEU A N 1
ATOM 1368 C CA . LEU A 1 171 ? 4.577 4.396 2.608 1.00 92.25 171 LEU A CA 1
ATOM 1369 C C . LEU A 1 171 ? 4.296 5.220 3.862 1.00 92.25 171 LEU A C 1
ATOM 1371 O O . LEU A 1 171 ? 5.203 5.553 4.623 1.00 92.25 171 LEU A O 1
ATOM 1375 N N . THR A 1 172 ? 3.016 5.497 4.099 1.00 87.62 172 THR A N 1
ATOM 1376 C CA . THR A 1 172 ? 2.554 5.982 5.403 1.00 87.62 172 THR A CA 1
ATOM 1377 C C . THR A 1 172 ? 2.584 4.836 6.415 1.00 87.62 172 THR A C 1
ATOM 1379 O O . THR A 1 172 ? 2.729 3.671 6.042 1.00 87.62 172 THR A O 1
ATOM 1382 N N . SER A 1 173 ? 2.386 5.119 7.706 1.00 83.25 173 SER A N 1
ATOM 1383 C CA . SER A 1 173 ? 2.295 4.052 8.718 1.00 83.25 173 SER A CA 1
ATOM 1384 C C . SER A 1 173 ? 1.189 3.031 8.411 1.00 83.25 173 SER A C 1
ATOM 1386 O O . SER A 1 173 ? 1.385 1.842 8.629 1.00 83.25 173 SER A O 1
ATOM 1388 N N . GLU A 1 174 ? 0.052 3.481 7.868 1.00 80.81 174 GLU A N 1
ATOM 1389 C CA . GLU A 1 174 ? -1.042 2.593 7.441 1.00 80.81 174 GLU A CA 1
ATOM 1390 C C . GLU A 1 174 ? -0.669 1.792 6.186 1.00 80.81 174 GLU A C 1
ATOM 1392 O O . GLU A 1 174 ? -0.987 0.607 6.083 1.00 80.81 174 GLU A O 1
ATOM 1397 N N . GLY A 1 175 ? 0.029 2.423 5.237 1.00 85.69 175 GLY A N 1
ATOM 1398 C CA . GLY A 1 175 ? 0.552 1.738 4.062 1.00 85.69 175 GLY A CA 1
ATOM 1399 C C . GLY A 1 175 ? 1.554 0.644 4.415 1.00 85.69 175 GLY A C 1
ATOM 1400 O O . GLY A 1 175 ? 1.488 -0.428 3.822 1.00 85.69 175 GLY A O 1
ATOM 1401 N N . GLU A 1 176 ? 2.447 0.894 5.376 1.00 90.75 176 GLU A N 1
ATOM 1402 C CA . GLU A 1 176 ? 3.471 -0.064 5.811 1.00 90.75 176 GLU A CA 1
ATOM 1403 C C . GLU A 1 176 ? 2.835 -1.298 6.462 1.00 90.75 176 GLU A C 1
ATOM 1405 O O . GLU A 1 176 ? 3.151 -2.409 6.047 1.00 90.75 176 GLU A O 1
ATOM 1410 N N . GLU A 1 177 ? 1.883 -1.119 7.388 1.00 84.12 177 GLU A N 1
ATOM 1411 C CA . GLU A 1 177 ? 1.160 -2.232 8.032 1.00 84.12 177 GLU A CA 1
ATOM 1412 C C . GLU A 1 177 ? 0.459 -3.117 6.989 1.00 84.12 177 GLU A C 1
ATOM 1414 O O . GLU A 1 177 ? 0.591 -4.342 6.993 1.00 84.12 177 GLU A O 1
ATOM 1419 N N . MET A 1 178 ? -0.235 -2.494 6.034 1.00 84.75 178 MET A N 1
ATOM 1420 C CA . MET A 1 178 ? -0.909 -3.221 4.961 1.00 84.75 178 MET A CA 1
ATOM 1421 C C . MET A 1 178 ? 0.066 -3.941 4.031 1.00 84.75 178 MET A C 1
ATOM 1423 O O . MET A 1 178 ? -0.175 -5.072 3.603 1.00 84.75 178 MET A O 1
ATOM 1427 N N . ALA A 1 179 ? 1.135 -3.258 3.637 1.00 90.94 179 ALA A N 1
ATOM 1428 C CA . ALA A 1 179 ? 2.084 -3.808 2.692 1.00 90.94 179 ALA A CA 1
ATOM 1429 C C . ALA A 1 179 ? 2.870 -4.968 3.299 1.00 90.94 179 ALA A C 1
ATOM 1431 O O . ALA A 1 179 ? 3.149 -5.924 2.578 1.00 90.94 179 ALA A O 1
ATOM 1432 N N . GLU A 1 180 ? 3.184 -4.904 4.594 1.00 90.56 180 GLU A N 1
ATOM 1433 C CA . GLU A 1 180 ? 3.828 -5.979 5.346 1.00 90.56 180 GLU A CA 1
ATOM 1434 C C . GLU A 1 180 ? 2.949 -7.235 5.355 1.00 90.56 180 GLU A C 1
ATOM 1436 O O . GLU A 1 180 ? 3.401 -8.284 4.893 1.00 90.56 180 GLU A O 1
ATOM 1441 N N . GLU A 1 181 ? 1.666 -7.117 5.722 1.00 84.56 181 GLU A N 1
ATOM 1442 C CA . GLU A 1 181 ? 0.715 -8.242 5.701 1.00 84.56 181 GLU A CA 1
ATOM 1443 C C . GLU A 1 181 ? 0.645 -8.900 4.311 1.00 84.56 181 GLU A C 1
ATOM 1445 O O . GLU A 1 181 ? 0.696 -10.125 4.168 1.00 84.56 181 GLU A O 1
ATOM 1450 N N . ILE A 1 182 ? 0.561 -8.095 3.248 1.00 88.62 182 ILE A N 1
ATOM 1451 C CA . ILE A 1 182 ? 0.535 -8.615 1.876 1.00 88.62 182 ILE A CA 1
ATOM 1452 C C . ILE A 1 182 ? 1.875 -9.273 1.529 1.00 88.62 182 ILE A C 1
ATOM 1454 O O . ILE A 1 182 ? 1.888 -10.351 0.934 1.00 88.62 182 ILE A O 1
ATOM 1458 N N . PHE A 1 183 ? 2.996 -8.629 1.861 1.00 92.62 183 PHE A N 1
ATOM 1459 C CA . PHE A 1 183 ? 4.337 -9.077 1.497 1.00 92.62 183 PHE A CA 1
ATOM 1460 C C . PHE A 1 183 ? 4.699 -10.399 2.173 1.00 92.62 183 PHE A C 1
ATOM 1462 O O . PHE A 1 183 ? 5.247 -11.280 1.509 1.00 92.62 183 PHE A O 1
ATOM 1469 N N . GLU A 1 184 ? 4.359 -10.579 3.449 1.00 90.62 184 GLU A N 1
ATOM 1470 C CA . GLU A 1 184 ? 4.581 -11.829 4.185 1.00 90.62 184 GLU A CA 1
ATOM 1471 C C . GLU A 1 184 ? 3.833 -13.015 3.566 1.00 90.62 184 GLU A C 1
ATOM 1473 O O . GLU A 1 184 ? 4.371 -14.125 3.504 1.00 90.62 184 GLU A O 1
ATOM 1478 N N . ASN A 1 185 ? 2.647 -12.757 3.011 1.00 88.25 185 ASN A N 1
ATOM 1479 C CA . ASN A 1 185 ? 1.828 -13.747 2.314 1.00 88.25 185 ASN A CA 1
ATOM 1480 C C . ASN A 1 185 ? 2.305 -14.054 0.878 1.00 88.25 185 ASN A C 1
ATOM 1482 O O . ASN A 1 185 ? 1.798 -14.980 0.237 1.00 88.25 185 ASN A O 1
ATOM 1486 N N . LEU A 1 186 ? 3.292 -13.324 0.340 1.00 91.25 186 LEU A N 1
ATOM 1487 C CA . LEU A 1 186 ? 3.877 -13.630 -0.967 1.00 91.25 186 LEU A CA 1
ATOM 1488 C C . LEU A 1 186 ? 4.824 -14.834 -0.895 1.00 91.25 186 LEU A C 1
ATOM 1490 O O . LEU A 1 186 ? 5.625 -15.008 0.032 1.00 91.25 186 LEU A O 1
ATOM 1494 N N . SER A 1 187 ? 4.815 -15.632 -1.967 1.00 96.56 187 SER A N 1
ATOM 1495 C CA . SER A 1 187 ? 5.771 -16.732 -2.118 1.00 96.56 187 SER A CA 1
ATOM 1496 C C . SER A 1 187 ? 7.219 -16.236 -2.017 1.00 96.56 187 SER A C 1
ATOM 1498 O O . SER A 1 187 ? 7.553 -15.124 -2.440 1.00 96.56 187 SER A O 1
ATOM 1500 N N . LYS A 1 188 ? 8.108 -17.091 -1.496 1.00 97.06 188 LYS A N 1
ATOM 1501 C CA . LYS A 1 188 ? 9.538 -16.779 -1.341 1.00 97.06 188 LYS A CA 1
ATOM 1502 C C . LYS A 1 188 ? 10.165 -16.275 -2.649 1.00 97.06 188 LYS A C 1
ATOM 1504 O O . LYS A 1 188 ? 10.822 -15.240 -2.649 1.00 97.06 188 LYS A O 1
ATOM 1509 N N . LYS A 1 189 ? 9.860 -16.941 -3.771 1.00 96.94 189 LYS A N 1
ATOM 1510 C CA . LYS A 1 189 ? 10.323 -16.565 -5.117 1.00 96.94 189 LYS A CA 1
ATOM 1511 C C . LYS A 1 189 ? 9.926 -15.133 -5.495 1.00 96.94 189 LYS A C 1
ATOM 1513 O O . LYS A 1 189 ? 10.731 -14.395 -6.053 1.00 96.94 189 LYS A O 1
ATOM 1518 N N . VAL A 1 190 ? 8.690 -14.729 -5.193 1.00 97.38 190 VAL A N 1
ATOM 1519 C CA . VAL A 1 190 ? 8.211 -13.369 -5.486 1.00 97.38 190 VAL A CA 1
ATOM 1520 C C . VAL A 1 190 ? 8.909 -12.347 -4.590 1.00 97.38 190 VAL A C 1
ATOM 1522 O O . VAL A 1 190 ? 9.360 -11.318 -5.088 1.00 97.38 190 VAL A O 1
ATOM 1525 N N . ARG A 1 191 ? 9.069 -12.636 -3.293 1.00 97.69 191 ARG A N 1
ATOM 1526 C CA . ARG A 1 191 ? 9.800 -11.752 -2.368 1.00 97.69 191 ARG A CA 1
ATOM 1527 C C . ARG A 1 191 ? 11.256 -11.542 -2.794 1.00 97.69 191 ARG A C 1
ATOM 1529 O O . ARG A 1 191 ? 11.736 -10.411 -2.782 1.00 97.69 191 ARG A O 1
ATOM 1536 N N . GLU A 1 192 ? 11.937 -12.600 -3.231 1.00 97.56 192 GLU A N 1
ATOM 1537 C CA . GLU A 1 192 ? 13.305 -12.539 -3.772 1.00 97.56 192 GLU A CA 1
ATOM 1538 C C . GLU A 1 192 ? 13.385 -11.731 -5.078 1.00 97.56 192 GLU A C 1
ATOM 1540 O O . GLU A 1 192 ? 14.312 -10.936 -5.267 1.00 97.56 192 GLU A O 1
ATOM 1545 N N . ALA A 1 193 ? 12.395 -11.878 -5.965 1.00 98.06 193 ALA A N 1
ATOM 1546 C CA . ALA A 1 193 ? 12.295 -11.088 -7.191 1.00 98.06 193 ALA A CA 1
ATOM 1547 C C . ALA A 1 193 ? 12.118 -9.590 -6.898 1.00 98.06 193 ALA A C 1
ATOM 1549 O O . ALA A 1 193 ? 12.808 -8.766 -7.496 1.00 98.06 193 ALA A O 1
ATOM 1550 N N . ILE A 1 194 ? 11.252 -9.232 -5.943 1.00 97.56 194 ILE A N 1
ATOM 1551 C CA . ILE A 1 194 ? 11.076 -7.840 -5.505 1.00 97.56 194 ILE A CA 1
ATOM 1552 C C . ILE A 1 194 ? 12.367 -7.325 -4.853 1.00 97.56 194 ILE A C 1
ATOM 1554 O O . ILE A 1 194 ? 12.820 -6.234 -5.181 1.00 97.56 194 ILE A O 1
ATOM 1558 N N . GLY A 1 195 ? 13.021 -8.114 -3.993 1.00 97.19 195 GLY A N 1
ATOM 1559 C CA . GLY A 1 195 ? 14.315 -7.744 -3.405 1.00 97.19 195 GLY A CA 1
ATOM 1560 C C . GLY A 1 195 ? 15.401 -7.496 -4.459 1.00 97.19 195 GLY A C 1
ATOM 1561 O O . GLY A 1 195 ? 16.176 -6.550 -4.356 1.00 97.19 195 GLY A O 1
ATOM 1562 N N . SER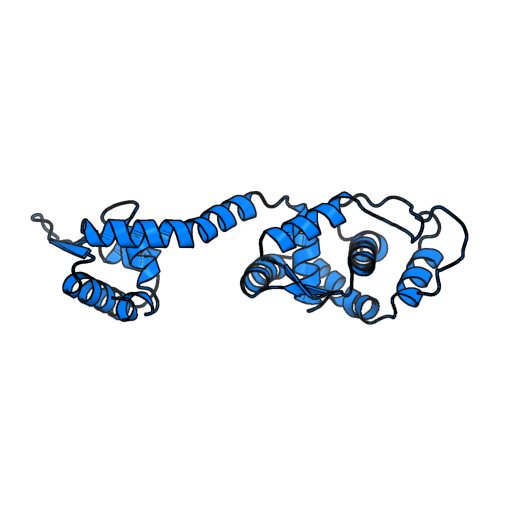 A 1 196 ? 15.395 -8.271 -5.544 1.00 97.62 196 SER A N 1
ATOM 1563 C CA . SER A 1 196 ? 16.315 -8.088 -6.672 1.00 97.62 196 SER A CA 1
ATOM 1564 C C . SER A 1 196 ? 16.106 -6.774 -7.435 1.00 97.62 196 SER A C 1
ATOM 1566 O O . SER A 1 196 ? 16.972 -6.403 -8.236 1.00 97.62 196 SER A O 1
ATOM 1568 N N . LEU A 1 197 ? 14.990 -6.065 -7.209 1.00 97.56 197 LEU A N 1
ATOM 1569 C CA . LEU A 1 197 ? 14.728 -4.750 -7.795 1.00 97.56 197 LEU A CA 1
ATOM 1570 C C . LEU A 1 197 ? 15.504 -3.619 -7.119 1.00 97.56 197 LEU A C 1
ATOM 1572 O O . LEU A 1 197 ? 15.697 -2.577 -7.742 1.00 97.56 197 LEU A O 1
ATOM 1576 N N . GLU A 1 198 ? 16.022 -3.827 -5.907 1.00 96.81 198 GLU A N 1
ATOM 1577 C CA . GLU A 1 198 ? 16.743 -2.804 -5.143 1.00 96.81 198 GLU A CA 1
ATOM 1578 C C . GLU A 1 198 ? 17.929 -2.224 -5.920 1.00 96.81 198 GLU A C 1
ATOM 1580 O O . GLU A 1 198 ? 18.108 -1.006 -5.985 1.00 96.81 198 GLU A O 1
ATOM 1585 N N . LYS A 1 199 ? 18.684 -3.082 -6.618 1.00 96.31 199 LYS A N 1
ATOM 1586 C CA . LYS A 1 199 ? 19.797 -2.637 -7.466 1.00 96.31 199 LYS A CA 1
ATOM 1587 C C . LYS A 1 199 ? 19.353 -1.711 -8.594 1.00 96.31 199 LYS A C 1
ATOM 1589 O O . LYS A 1 199 ? 20.125 -0.851 -8.980 1.00 96.31 199 LYS A O 1
ATOM 1594 N N . PHE A 1 200 ? 18.145 -1.886 -9.133 1.00 96.19 200 PHE A N 1
ATOM 1595 C CA . PHE A 1 200 ? 17.602 -1.032 -10.192 1.00 96.19 200 PHE A CA 1
ATOM 1596 C C . PHE A 1 200 ? 16.994 0.245 -9.613 1.00 96.19 200 PHE A C 1
ATOM 1598 O O . PHE A 1 200 ? 17.107 1.302 -10.227 1.00 96.19 200 PHE A O 1
ATOM 1605 N N . ASN A 1 201 ? 16.397 0.164 -8.421 1.00 96.19 201 ASN A N 1
ATOM 1606 C CA . ASN A 1 201 ? 15.871 1.323 -7.707 1.00 96.19 201 ASN A CA 1
ATOM 1607 C C . ASN A 1 201 ? 16.977 2.328 -7.366 1.00 96.19 201 ASN A C 1
ATOM 1609 O O . ASN A 1 201 ? 16.775 3.521 -7.524 1.00 96.19 201 ASN A O 1
ATOM 1613 N N . LYS A 1 202 ? 18.168 1.835 -7.006 1.00 95.31 202 LYS A N 1
ATOM 1614 C CA . LYS A 1 202 ? 19.354 2.651 -6.700 1.00 95.31 202 LYS A CA 1
ATOM 1615 C C . LYS A 1 202 ? 20.114 3.167 -7.932 1.00 95.31 202 LYS A C 1
ATOM 1617 O O . LYS A 1 202 ? 21.052 3.940 -7.783 1.00 95.31 202 LYS A O 1
ATOM 1622 N N . MET A 1 203 ? 19.772 2.731 -9.150 1.00 94.31 203 MET A N 1
ATOM 1623 C CA . MET A 1 203 ? 20.416 3.253 -10.364 1.00 94.31 203 MET A CA 1
ATOM 1624 C C . MET A 1 203 ? 19.932 4.666 -10.668 1.00 94.31 203 MET A C 1
ATOM 1626 O O . MET A 1 203 ? 18.763 4.987 -10.459 1.00 94.31 203 MET A O 1
ATOM 1630 N N . GLU A 1 204 ? 20.782 5.477 -11.292 1.00 94.62 204 GLU A N 1
ATOM 1631 C CA . GLU A 1 204 ? 20.304 6.707 -11.915 1.00 94.62 204 GLU A CA 1
ATOM 1632 C C . GLU A 1 204 ? 19.217 6.415 -12.948 1.00 94.62 204 GLU A C 1
ATOM 1634 O O . GLU A 1 204 ? 19.312 5.450 -13.719 1.00 94.62 204 GLU A O 1
ATOM 1639 N N . LEU A 1 205 ? 18.192 7.269 -12.986 1.00 90.81 205 LEU A N 1
ATOM 1640 C CA . LEU A 1 205 ? 17.026 7.075 -13.842 1.00 90.81 205 LEU A CA 1
ATOM 1641 C C . LEU A 1 205 ? 17.437 6.882 -15.307 1.00 90.81 205 LEU A C 1
ATOM 1643 O O . LEU A 1 205 ? 16.971 5.954 -15.964 1.00 90.81 205 LEU A O 1
ATOM 1647 N N . ARG A 1 206 ? 18.388 7.682 -15.801 1.00 90.12 206 ARG A N 1
ATOM 1648 C CA . ARG A 1 206 ? 18.914 7.567 -17.168 1.00 90.12 206 ARG A CA 1
ATOM 1649 C C . ARG A 1 206 ? 19.499 6.183 -17.458 1.00 90.12 206 ARG A C 1
ATOM 1651 O O . ARG A 1 206 ? 19.266 5.618 -18.528 1.00 90.12 206 ARG A O 1
ATOM 1658 N N . ARG A 1 207 ? 20.236 5.612 -16.501 1.00 92.44 207 ARG A N 1
ATOM 1659 C CA . ARG A 1 207 ? 20.824 4.271 -16.614 1.00 92.44 207 ARG A CA 1
ATOM 1660 C C . ARG A 1 207 ? 19.751 3.187 -16.578 1.00 92.44 207 ARG A C 1
ATOM 1662 O O . ARG A 1 207 ? 19.836 2.237 -17.353 1.00 92.44 207 ARG A O 1
ATOM 1669 N N . LEU A 1 208 ? 18.734 3.345 -15.731 1.00 92.62 208 LEU A N 1
ATOM 1670 C CA . LEU A 1 208 ? 17.584 2.442 -15.680 1.00 92.62 208 LEU A CA 1
ATOM 1671 C C . LEU A 1 208 ? 16.813 2.442 -17.006 1.00 92.62 208 LEU A C 1
ATOM 1673 O O . LEU A 1 208 ? 16.493 1.375 -17.527 1.00 92.62 208 LEU A O 1
ATOM 1677 N N . LEU A 1 209 ? 16.565 3.621 -17.580 1.00 90.81 209 LEU A N 1
ATOM 1678 C CA . LEU A 1 209 ? 15.917 3.755 -18.883 1.00 90.81 209 LEU A CA 1
ATOM 1679 C C . LEU A 1 209 ? 16.740 3.068 -19.976 1.00 90.81 209 LEU A C 1
ATOM 1681 O O . LEU A 1 209 ? 16.211 2.193 -20.658 1.00 90.81 209 LEU A O 1
ATOM 1685 N N . ASN A 1 210 ? 18.037 3.382 -20.081 1.00 88.75 210 ASN A N 1
ATOM 1686 C CA . ASN A 1 210 ? 18.969 2.720 -21.004 1.00 88.75 210 ASN A CA 1
ATOM 1687 C C . ASN A 1 210 ? 18.924 1.194 -20.890 1.00 88.75 210 ASN A C 1
ATOM 1689 O O . ASN A 1 210 ? 18.856 0.495 -21.896 1.00 88.75 210 ASN A O 1
ATOM 1693 N N . LEU A 1 211 ? 18.933 0.664 -19.665 1.00 90.19 211 LEU A N 1
ATOM 1694 C CA . LEU A 1 211 ? 18.877 -0.775 -19.436 1.00 90.19 211 LEU A CA 1
ATOM 1695 C C . LEU A 1 211 ? 17.599 -1.389 -20.008 1.00 90.19 211 LEU A C 1
ATOM 1697 O O . LEU A 1 211 ? 17.664 -2.436 -20.650 1.00 90.19 211 LEU A O 1
ATOM 1701 N N . VAL A 1 212 ? 16.451 -0.751 -19.774 1.00 88.81 212 VAL A N 1
ATOM 1702 C CA . VAL A 1 212 ? 15.162 -1.227 -20.287 1.00 88.81 212 VAL A CA 1
ATOM 1703 C C . VAL A 1 212 ? 15.132 -1.161 -21.813 1.00 88.81 212 VAL A C 1
ATOM 1705 O O . VAL A 1 212 ? 14.696 -2.123 -22.433 1.00 88.81 212 VAL A O 1
ATOM 1708 N N . TYR A 1 213 ? 15.663 -0.098 -22.420 1.00 83.31 213 TYR A N 1
ATOM 1709 C CA . TYR A 1 213 ? 15.768 0.018 -23.877 1.00 83.31 213 TYR A CA 1
ATOM 17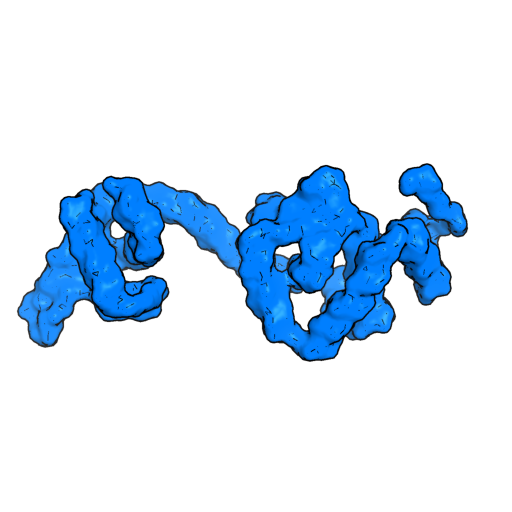10 C C . TYR A 1 213 ? 16.630 -1.072 -24.507 1.00 83.31 213 TYR A C 1
ATOM 1712 O O . TYR A 1 213 ? 16.242 -1.663 -25.509 1.00 83.31 213 TYR A O 1
ATOM 1720 N N . THR A 1 214 ? 17.798 -1.342 -23.927 1.00 85.19 214 THR A N 1
ATOM 1721 C CA . THR A 1 214 ? 18.735 -2.325 -24.478 1.00 85.19 214 THR A CA 1
ATOM 1722 C C . THR A 1 214 ? 18.232 -3.753 -24.289 1.00 85.19 214 THR A C 1
ATOM 1724 O O . THR A 1 214 ? 18.447 -4.591 -25.158 1.00 85.19 214 THR A O 1
ATOM 1727 N N . GLN A 1 215 ? 17.575 -4.050 -23.162 1.00 87.81 215 GLN A N 1
ATOM 1728 C CA . GLN A 1 215 ? 17.083 -5.403 -22.871 1.00 87.81 215 GLN A CA 1
ATOM 1729 C C . GLN A 1 215 ? 15.722 -5.704 -23.506 1.00 87.81 215 GLN A C 1
ATOM 1731 O O . GLN A 1 215 ? 15.433 -6.873 -23.738 1.00 87.81 215 GLN A O 1
ATOM 1736 N N . PHE A 1 216 ? 14.904 -4.681 -23.772 1.00 87.75 216 PHE A N 1
ATOM 1737 C CA . PHE A 1 216 ? 13.538 -4.821 -24.290 1.00 87.75 216 PHE A CA 1
ATOM 1738 C C . PHE A 1 216 ? 13.259 -3.774 -25.386 1.00 87.75 216 PHE A C 1
ATOM 1740 O O . PHE A 1 216 ? 12.434 -2.868 -25.197 1.00 87.75 216 PHE A O 1
ATOM 1747 N N . PRO A 1 217 ? 13.975 -3.833 -26.523 1.00 81.31 217 PRO A N 1
ATOM 1748 C CA . PRO A 1 217 ? 13.859 -2.836 -27.587 1.00 81.31 217 PRO A CA 1
ATOM 1749 C C . PRO A 1 217 ? 12.453 -2.770 -28.202 1.00 81.31 217 PRO A C 1
ATOM 1751 O O . PRO A 1 217 ? 12.029 -1.704 -28.646 1.00 81.31 217 PRO A O 1
ATOM 1754 N N . GLU A 1 218 ? 11.707 -3.877 -28.186 1.00 81.50 218 GLU A N 1
ATOM 1755 C CA . GLU A 1 218 ? 10.328 -3.969 -28.669 1.00 81.50 218 GLU A CA 1
ATOM 1756 C C . GLU A 1 218 ? 9.340 -3.118 -27.851 1.00 81.50 218 GLU A C 1
ATOM 1758 O O . GLU A 1 218 ? 8.274 -2.745 -28.339 1.00 81.50 218 GLU A O 1
ATOM 1763 N N . GLU A 1 219 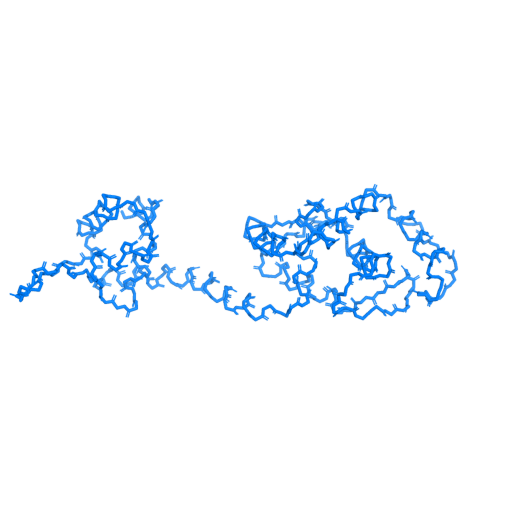? 9.712 -2.752 -26.622 1.00 78.62 219 GLU A N 1
ATOM 1764 C CA . GLU A 1 219 ? 8.858 -2.054 -25.658 1.00 78.62 219 GLU A CA 1
ATOM 1765 C C . GLU A 1 219 ? 8.981 -0.519 -25.728 1.00 78.62 219 GLU A C 1
ATOM 1767 O O . GLU A 1 219 ? 8.673 0.199 -24.771 1.00 78.62 219 GLU A O 1
ATOM 1772 N N . SER A 1 220 ? 9.444 0.020 -26.860 1.00 70.94 220 SER A N 1
ATOM 1773 C CA . SER A 1 220 ? 9.728 1.452 -27.038 1.00 70.94 220 SER A CA 1
ATOM 1774 C C . SER A 1 220 ? 9.162 2.013 -28.344 1.00 70.94 220 SER A C 1
ATOM 1776 O O . SER A 1 220 ? 9.305 1.410 -29.403 1.00 70.94 220 SER A O 1
ATOM 1778 N N . LYS A 1 221 ? 8.526 3.196 -28.284 1.00 62.00 221 LYS A N 1
ATOM 1779 C CA . LYS A 1 221 ? 8.076 3.954 -29.472 1.00 62.00 221 LYS A CA 1
ATOM 1780 C C . LYS A 1 221 ? 8.884 5.244 -29.603 1.00 62.00 221 LYS A C 1
ATOM 1782 O O . LYS A 1 221 ? 8.712 6.137 -28.779 1.00 62.00 221 LYS A O 1
ATOM 1787 N N . GLY A 1 222 ? 9.685 5.377 -30.661 1.00 51.19 222 GLY A N 1
ATOM 1788 C CA . GLY A 1 222 ? 10.383 6.627 -31.008 1.00 51.19 222 GLY A CA 1
ATOM 1789 C C . GLY A 1 222 ? 11.883 6.647 -30.689 1.00 51.19 222 GLY A C 1
ATOM 1790 O O . GLY A 1 222 ? 12.390 5.758 -30.011 1.00 51.19 222 GLY A O 1
ATOM 1791 N N . SER A 1 223 ? 12.579 7.637 -31.262 1.00 43.28 223 SER A N 1
ATOM 1792 C CA . SER A 1 223 ? 14.039 7.772 -31.403 1.00 43.28 223 SER A CA 1
ATOM 1793 C C . SER A 1 223 ? 14.848 7.529 -30.122 1.00 43.28 223 SER A C 1
ATOM 1795 O O . SER A 1 223 ? 14.431 7.884 -29.024 1.00 43.28 223 SER A O 1
ATOM 1797 N N . ARG A 1 224 ? 16.047 6.950 -30.302 1.00 53.28 224 ARG A N 1
ATOM 1798 C CA . ARG A 1 224 ? 17.035 6.509 -29.289 1.00 53.28 224 ARG A CA 1
ATOM 1799 C C . ARG A 1 224 ? 17.621 7.631 -28.402 1.00 53.28 224 ARG A C 1
ATOM 1801 O O . ARG A 1 224 ? 18.715 7.474 -27.869 1.00 53.28 224 ARG A O 1
ATOM 1808 N N . GLU A 1 225 ? 16.943 8.762 -28.252 1.00 50.72 225 GLU A N 1
ATOM 1809 C CA . GLU A 1 225 ? 17.439 9.914 -27.501 1.00 50.72 225 GLU A CA 1
ATOM 1810 C C . GLU A 1 225 ? 16.767 10.006 -26.132 1.00 50.72 225 GLU A C 1
ATOM 1812 O O . GLU A 1 225 ? 15.572 10.279 -26.002 1.00 50.72 225 GLU A O 1
ATOM 1817 N N . ILE A 1 226 ? 17.561 9.778 -25.087 1.00 54.75 226 ILE A N 1
ATOM 1818 C CA . ILE A 1 226 ? 17.135 9.994 -23.705 1.00 54.75 226 ILE A CA 1
ATOM 1819 C C . ILE A 1 226 ? 17.243 11.491 -23.397 1.00 54.75 226 ILE A C 1
ATOM 1821 O O . ILE A 1 226 ? 18.343 12.032 -23.551 1.00 54.75 226 ILE A O 1
ATOM 1825 N N . PRO A 1 227 ? 16.167 12.162 -22.939 1.00 48.50 227 PRO A N 1
ATOM 1826 C CA . PRO A 1 227 ? 16.228 13.575 -22.591 1.00 48.50 227 PRO A CA 1
ATOM 1827 C C . PRO A 1 227 ? 17.254 13.837 -21.485 1.00 48.50 227 PRO A C 1
ATOM 1829 O O . PRO A 1 227 ? 17.295 13.112 -20.493 1.00 48.50 227 PRO A O 1
ATOM 1832 N N . ASN A 1 228 ? 18.038 14.904 -21.646 1.00 46.34 228 ASN A N 1
ATOM 1833 C CA . ASN A 1 228 ? 18.783 15.528 -20.556 1.00 46.34 228 ASN A CA 1
ATOM 1834 C C . ASN A 1 228 ? 17.792 16.357 -19.726 1.00 46.34 228 ASN A C 1
ATOM 1836 O O . ASN A 1 228 ? 17.526 17.508 -20.071 1.00 46.34 228 ASN A O 1
ATOM 1840 N N . ARG A 1 229 ? 17.198 15.780 -18.686 1.00 44.94 229 ARG A N 1
ATOM 1841 C CA . ARG A 1 229 ? 16.661 16.545 -17.559 1.00 44.94 229 ARG A CA 1
ATOM 1842 C C . ARG A 1 229 ? 17.008 15.814 -16.283 1.00 44.94 229 ARG A C 1
ATOM 1844 O O . ARG A 1 229 ? 16.787 14.583 -16.271 1.00 44.94 229 ARG A O 1
#

InterPro domains:
  IPR002577 Helix-turn-helix, HxlR type [PF01638] (6-86)
  IPR002577 Helix-turn-helix, HxlR type [PS51118] (1-93)
  IPR011991 ArsR-like helix-turn-helix domain [cd00090] (13-61)
  IPR036388 Winged helix-like DNA-binding domain superfamily [G3DSA:1.10.10.10] (1-85)
  IPR036390 Winged helix DNA-binding domain superfamily [SSF46785] (2-92)

Radius of gyration: 24.72 Å; chains: 1; bounding box: 52×34×68 Å

Foldseek 3Di:
DVVLCPDQLLLVLLLVQLVHKDFLVVSCVRSDDDSVVSVVSLVVCVVVQQKDWDWDPDPPTTIIIHGDPNNNVVNVVSCVVCVLVVVLVVVVVVPPPQLLVLLLLCLLLQKFFAPLSSQLLVVCLCPVLVDDHPFDWAAEALFTDGPVSVVSVVVCCVSQQWPDDPGMTGGDPNSNVVSVVSLVPDDPSSNVSSNVSNVLSPDDSQVSSVVNCVVPVVRHDDDPDDDDD

Secondary structure (DSSP, 8-state):
-HHHHHSTTHHHHHHHHHH--EEHHHHHHHH-S-HHHHHHHHHHHHHTTSEEEEE-SSSS-PEEEEE-HHHHHHHHHHHHHHHHHHHHHHHHHT--TTTHHHHHHHHHHSEEEHHHHHHHHHHHHHHTT----S---B-BTTS-B-HHHHHHHHHHHHTTSEEEETTEEEE-HHHHHHHHHHHHTS-HHHHHHHHTTHHHHTS-HHHHHHHHHHH-GGGB-S-S-----

Organism: NCBI:txid1698277

pLDDT: mean 82.98, std 14.57, range [40.44, 98.06]